Protein AF-A0A8W8JRE9-F1 (afdb_monomer_lite)

Structure (mmCIF, N/CA/C/O backbone):
data_AF-A0A8W8JRE9-F1
#
_entry.id   AF-A0A8W8JRE9-F1
#
loop_
_atom_site.group_PDB
_atom_site.id
_atom_site.type_symbol
_atom_site.label_atom_id
_atom_site.label_alt_id
_atom_site.label_comp_id
_atom_site.label_asym_id
_atom_site.label_entity_id
_atom_site.label_seq_id
_atom_site.pdbx_PDB_ins_code
_atom_site.Cartn_x
_atom_site.Cartn_y
_atom_site.Cartn_z
_atom_site.occupancy
_atom_site.B_iso_or_equiv
_atom_site.auth_seq_id
_atom_site.auth_comp_id
_atom_site.auth_asym_id
_atom_site.auth_atom_id
_atom_site.pdbx_PDB_model_num
ATOM 1 N N . VAL A 1 1 ? -41.722 3.909 6.994 1.00 54.59 1 VAL A N 1
ATOM 2 C CA . VAL A 1 1 ? -42.692 5.011 6.832 1.00 54.59 1 VAL A CA 1
ATOM 3 C C . VAL A 1 1 ? -43.323 4.801 5.481 1.00 54.59 1 VAL A C 1
ATOM 5 O O . VAL A 1 1 ? -42.611 4.874 4.488 1.00 54.59 1 VAL A O 1
ATOM 8 N N . ASP A 1 2 ? -44.582 4.389 5.464 1.00 51.91 2 ASP A N 1
ATOM 9 C CA . ASP A 1 2 ? -45.336 4.286 4.221 1.00 51.91 2 ASP A CA 1
ATOM 10 C C . ASP A 1 2 ? -45.913 5.670 3.931 1.00 51.91 2 ASP A C 1
ATOM 12 O O . ASP A 1 2 ? -46.709 6.194 4.707 1.00 51.91 2 ASP A O 1
ATOM 16 N N . VAL A 1 3 ? -45.444 6.291 2.852 1.00 61.69 3 VAL A N 1
ATOM 17 C CA . VAL A 1 3 ? -45.817 7.661 2.473 1.00 61.69 3 VAL A CA 1
ATOM 18 C C . VAL A 1 3 ? -47.287 7.730 2.022 1.00 61.69 3 VAL A C 1
ATOM 20 O O . VAL A 1 3 ? -47.853 8.817 1.948 1.00 61.69 3 VAL A O 1
ATOM 23 N N . ALA A 1 4 ? -47.922 6.583 1.755 1.00 66.00 4 ALA A N 1
ATOM 24 C CA . ALA A 1 4 ? -49.314 6.497 1.327 1.00 66.00 4 ALA A CA 1
ATOM 25 C C . ALA A 1 4 ? -50.324 6.320 2.478 1.00 66.00 4 ALA A C 1
ATOM 27 O O . ALA A 1 4 ? -51.527 6.398 2.225 1.00 66.00 4 ALA A O 1
ATOM 28 N N . ASP A 1 5 ? -49.881 6.096 3.723 1.00 74.25 5 ASP A N 1
ATOM 29 C CA . ASP A 1 5 ? -50.784 5.940 4.870 1.00 74.25 5 ASP A CA 1
ATOM 30 C C . ASP A 1 5 ? -51.053 7.297 5.559 1.00 74.25 5 ASP A C 1
ATOM 32 O O . ASP A 1 5 ? -50.165 7.835 6.225 1.00 74.25 5 ASP A O 1
ATOM 36 N N . PRO A 1 6 ? -52.278 7.857 5.482 1.00 64.94 6 PRO A N 1
ATOM 37 C CA . PRO A 1 6 ? -52.634 9.124 6.129 1.00 64.94 6 PRO A CA 1
ATOM 38 C C . PRO A 1 6 ? -52.639 9.069 7.669 1.00 64.94 6 PRO A C 1
ATOM 40 O O . PRO A 1 6 ? -52.851 10.099 8.308 1.00 64.94 6 PRO A O 1
ATOM 43 N N . LYS A 1 7 ? -52.417 7.897 8.284 1.00 68.00 7 LYS A N 1
ATOM 44 C CA . LYS A 1 7 ? -52.198 7.735 9.734 1.00 68.00 7 LYS A CA 1
ATOM 45 C C . LYS A 1 7 ? -50.717 7.652 10.123 1.00 68.00 7 LYS A C 1
ATOM 47 O O . LYS A 1 7 ? -50.409 7.493 11.304 1.00 68.00 7 LYS A O 1
ATOM 52 N N . SER A 1 8 ? -49.803 7.746 9.158 1.00 63.62 8 SER A N 1
ATOM 53 C CA . SER A 1 8 ? -48.364 7.770 9.405 1.00 63.62 8 SER A CA 1
ATOM 54 C C . SER A 1 8 ? -47.964 9.079 10.095 1.00 63.62 8 SER A C 1
ATOM 56 O O . SER A 1 8 ? -47.833 10.122 9.456 1.00 63.62 8 SER A O 1
ATOM 58 N N . ASP A 1 9 ? -47.713 9.014 11.400 1.00 66.25 9 ASP A N 1
ATOM 59 C CA . ASP A 1 9 ? -47.125 10.107 12.176 1.00 66.25 9 ASP A CA 1
ATOM 60 C C . ASP A 1 9 ? -45.758 10.519 11.583 1.00 66.25 9 ASP A C 1
ATOM 62 O O . ASP A 1 9 ? -44.785 9.761 11.635 1.00 66.25 9 ASP A O 1
ATOM 66 N N . MET A 1 10 ? -45.664 11.747 11.055 1.00 63.56 10 MET A N 1
ATOM 67 C CA . MET A 1 10 ? -44.409 12.386 10.630 1.00 63.56 10 MET A CA 1
ATOM 68 C C . MET A 1 10 ? -43.577 12.787 11.856 1.00 63.56 10 MET A C 1
ATOM 70 O O . MET A 1 10 ? -43.422 13.966 12.173 1.00 63.56 10 MET A O 1
ATOM 74 N N . ARG A 1 11 ? -43.055 11.806 12.592 1.00 63.69 11 ARG A N 1
ATOM 75 C CA . ARG A 1 11 ? -42.076 12.080 13.647 1.00 63.69 11 ARG A CA 1
ATOM 76 C C . ARG A 1 11 ? -40.706 12.281 12.998 1.00 63.69 11 ARG A C 1
ATOM 78 O O . ARG A 1 11 ? -40.330 11.465 12.152 1.00 63.69 11 ARG A O 1
ATOM 85 N N . PRO A 1 12 ? -39.958 13.337 13.366 1.00 68.19 12 PRO A N 1
ATOM 86 C CA . PRO A 1 12 ? -38.561 13.467 12.976 1.00 68.19 12 PRO A CA 1
ATOM 87 C C . PRO A 1 12 ? -37.821 12.169 13.295 1.00 68.19 12 PRO A C 1
ATOM 89 O O . PRO A 1 12 ? -38.069 11.562 14.339 1.00 68.19 12 PRO A O 1
ATOM 92 N N . ALA A 1 13 ? -36.945 11.723 12.395 1.00 64.75 13 ALA A N 1
ATOM 93 C CA . ALA A 1 13 ? -36.162 10.518 12.620 1.00 64.75 13 ALA A CA 1
ATOM 94 C C . ALA A 1 13 ? -35.337 10.681 13.907 1.00 64.75 13 ALA A C 1
ATOM 96 O O . ALA A 1 13 ? -34.371 11.440 13.945 1.00 64.75 13 ALA A O 1
ATOM 97 N N . GLU A 1 14 ? -35.725 9.981 14.973 1.00 59.81 14 GLU A N 1
ATOM 98 C CA . GLU A 1 14 ? -34.945 9.944 16.205 1.00 59.81 14 GLU A CA 1
ATOM 99 C C . GLU A 1 14 ? -33.689 9.106 15.958 1.00 59.81 14 GLU A C 1
ATOM 101 O O . GLU A 1 14 ? -33.726 7.873 15.940 1.00 59.81 14 GLU A O 1
ATOM 106 N N . TRP A 1 15 ? -32.558 9.777 15.749 1.00 60.25 15 TRP A N 1
ATOM 107 C CA . TRP A 1 15 ? -31.258 9.120 15.703 1.00 60.25 15 TRP A CA 1
ATOM 108 C C . TRP A 1 15 ? -30.872 8.692 17.114 1.00 60.25 15 TRP A C 1
ATOM 110 O O . TRP A 1 15 ? -30.347 9.466 17.914 1.00 60.25 15 TRP A O 1
ATOM 120 N N . LYS A 1 16 ? -31.143 7.429 17.437 1.00 56.06 16 LYS A N 1
ATOM 121 C CA . LYS A 1 16 ? -30.602 6.802 18.641 1.00 56.06 16 LYS A CA 1
ATOM 122 C C . LYS A 1 16 ? -29.170 6.382 18.345 1.00 56.06 16 LYS A C 1
ATOM 124 O O . LYS A 1 16 ? -28.945 5.316 17.782 1.00 56.06 16 LYS A O 1
ATOM 129 N N . SER A 1 17 ? -28.211 7.227 18.723 1.00 52.88 17 SER A N 1
ATOM 130 C CA . SER A 1 17 ? -26.802 6.836 18.770 1.00 52.88 17 SER A CA 1
ATOM 131 C C . SER A 1 17 ? -26.663 5.673 19.753 1.00 52.88 17 SER A C 1
ATOM 133 O O . SER A 1 17 ? -26.790 5.846 20.966 1.00 52.88 17 SER A O 1
ATOM 135 N N . GLN A 1 18 ? -26.497 4.458 19.231 1.00 53.31 18 GLN A N 1
ATOM 136 C CA . GLN A 1 18 ? -26.157 3.308 20.055 1.00 53.31 18 GLN A CA 1
ATOM 137 C C . GLN A 1 18 ? -24.654 3.361 20.318 1.00 53.31 18 GLN A C 1
ATOM 139 O O . GLN A 1 18 ? -23.848 2.983 19.478 1.00 53.31 18 GLN A O 1
ATOM 144 N N . SER A 1 19 ? -24.270 3.825 21.506 1.00 51.97 19 SER A N 1
ATOM 145 C CA . SER A 1 19 ? -22.872 3.925 21.947 1.00 51.97 19 SER A CA 1
ATOM 146 C C . SER A 1 19 ? -22.224 2.573 22.294 1.00 51.97 19 SER A C 1
ATOM 148 O O . SER A 1 19 ? -21.125 2.535 22.845 1.00 51.97 19 SER A O 1
ATOM 150 N N . SER A 1 20 ? -22.872 1.441 21.999 1.00 52.78 20 SER A N 1
ATOM 151 C CA . SER A 1 20 ? -22.422 0.126 22.458 1.00 52.78 20 SER A CA 1
ATOM 152 C C . SER A 1 20 ? -21.798 -0.727 21.345 1.00 52.78 20 SER A C 1
ATOM 154 O O . SER A 1 20 ? -22.487 -1.482 20.660 1.00 52.78 20 SER A O 1
ATOM 156 N N . GLY A 1 21 ? -20.464 -0.698 21.261 1.00 55.09 21 GLY A N 1
ATOM 157 C CA . GLY A 1 21 ? -19.662 -1.884 20.918 1.00 55.09 21 GLY A CA 1
ATOM 158 C C . GLY A 1 21 ? -19.077 -1.989 19.508 1.00 55.09 21 GLY A C 1
ATOM 159 O O . GLY A 1 21 ? -18.360 -2.956 19.242 1.00 55.09 21 GLY A O 1
ATOM 160 N N . GLU A 1 22 ? -19.332 -1.034 18.618 1.00 63.03 22 GLU A N 1
ATOM 161 C CA . GLU A 1 22 ? -18.679 -1.001 17.307 1.00 63.03 22 GLU A CA 1
ATOM 162 C C . GLU A 1 22 ? -17.338 -0.285 17.426 1.00 63.03 22 GLU A C 1
ATOM 164 O O . GLU A 1 22 ? -17.251 0.937 17.497 1.00 63.03 22 GLU A O 1
ATOM 169 N N . THR A 1 23 ? -16.277 -1.079 17.525 1.00 82.25 23 THR A N 1
ATOM 170 C CA . THR A 1 23 ? -14.903 -0.589 17.528 1.00 82.25 23 THR A CA 1
ATOM 171 C C . THR A 1 23 ? -14.228 -0.999 16.232 1.00 82.25 23 THR A C 1
ATOM 173 O O . THR A 1 23 ? -14.480 -2.083 15.701 1.00 82.25 23 THR A O 1
ATOM 176 N N . TRP A 1 24 ? -13.374 -0.125 15.712 1.00 89.62 24 TRP A N 1
ATOM 177 C CA . TRP A 1 24 ? -12.548 -0.429 14.553 1.00 89.62 24 TRP A CA 1
ATOM 178 C C . TRP A 1 24 ? -11.306 -1.194 14.993 1.00 89.62 24 TRP A C 1
ATOM 180 O O . TRP A 1 24 ? -10.688 -0.883 16.011 1.00 89.62 24 TRP A O 1
ATOM 190 N N . ILE A 1 25 ? -10.953 -2.212 14.220 1.00 92.38 25 ILE A N 1
ATOM 191 C CA . ILE A 1 25 ? -9.747 -3.007 14.406 1.00 92.38 25 ILE A CA 1
ATOM 192 C C . ILE A 1 25 ? -8.805 -2.674 13.264 1.00 92.38 25 ILE A C 1
ATOM 194 O O . ILE A 1 25 ? -9.149 -2.874 12.098 1.00 92.38 25 ILE A O 1
ATOM 198 N N . LYS A 1 26 ? -7.614 -2.194 13.620 1.00 95.50 26 LYS A N 1
ATOM 199 C CA . LYS A 1 26 ? -6.515 -1.986 12.683 1.00 95.50 26 LYS A CA 1
ATOM 200 C C . LYS A 1 26 ? -5.819 -3.317 12.411 1.00 95.50 26 LYS A C 1
ATOM 202 O O . LYS A 1 26 ? -5.353 -3.981 13.334 1.00 95.50 26 LYS A O 1
ATOM 207 N N . LEU A 1 27 ? -5.734 -3.678 11.142 1.00 97.19 27 LEU A N 1
ATOM 208 C CA . LEU A 1 27 ? -4.892 -4.736 10.598 1.00 97.19 27 LEU A CA 1
ATOM 209 C C . LEU A 1 27 ? -3.687 -4.070 9.948 1.00 97.19 27 LEU A C 1
ATOM 211 O O . LEU A 1 27 ? -3.853 -3.093 9.216 1.00 97.19 27 LEU A O 1
ATOM 215 N N . GLN A 1 28 ? -2.492 -4.600 10.182 1.00 96.94 28 GLN A N 1
ATOM 216 C CA . GLN A 1 28 ? -1.277 -4.056 9.584 1.00 96.94 28 GLN A CA 1
ATOM 217 C C . GLN A 1 28 ? -0.355 -5.143 9.046 1.00 96.94 28 GLN A C 1
ATOM 219 O O . GLN A 1 28 ? -0.252 -6.231 9.613 1.00 96.94 28 GLN A O 1
ATOM 224 N N . SER A 1 29 ? 0.340 -4.836 7.955 1.00 97.00 29 SER A N 1
ATOM 225 C CA . SER A 1 29 ? 1.363 -5.706 7.376 1.00 97.00 29 SER A CA 1
ATOM 226 C C . SER A 1 29 ? 2.435 -4.893 6.664 1.00 97.00 29 SER A C 1
ATOM 228 O O . SER A 1 29 ? 2.202 -3.752 6.275 1.00 97.00 29 SER A O 1
ATOM 230 N N . ARG A 1 30 ? 3.601 -5.502 6.453 1.00 95.62 30 ARG A N 1
ATOM 231 C CA . ARG A 1 30 ? 4.632 -4.998 5.544 1.00 95.62 30 ARG A CA 1
ATOM 232 C C . ARG A 1 30 ? 4.946 -6.101 4.553 1.00 95.62 30 ARG A C 1
ATOM 234 O O . ARG A 1 30 ? 5.351 -7.192 4.955 1.00 95.62 30 ARG A O 1
ATOM 241 N N . VAL A 1 31 ? 4.714 -5.827 3.278 1.00 94.62 31 VAL A N 1
ATOM 242 C CA . VAL A 1 31 ? 4.843 -6.814 2.208 1.00 94.62 31 VAL A CA 1
ATOM 243 C C . VAL A 1 31 ? 5.982 -6.391 1.300 1.00 94.62 31 VAL A C 1
ATOM 245 O O . VAL A 1 31 ? 5.897 -5.370 0.619 1.00 94.62 31 VAL A O 1
ATOM 248 N N . SER A 1 32 ? 7.056 -7.176 1.291 1.00 92.19 32 SER A N 1
ATOM 249 C CA . SER A 1 32 ? 8.157 -6.981 0.351 1.00 92.19 32 SER A CA 1
ATOM 250 C C . SER A 1 32 ? 7.670 -7.199 -1.075 1.00 92.19 32 SER A C 1
ATOM 252 O O . SER A 1 32 ? 6.900 -8.118 -1.332 1.00 92.19 32 SER A O 1
ATOM 254 N N . VAL A 1 33 ? 8.139 -6.371 -1.996 1.00 91.75 33 VAL A N 1
ATOM 255 C CA . VAL A 1 33 ? 7.895 -6.481 -3.431 1.00 91.75 33 VAL A CA 1
ATOM 256 C C . VAL A 1 33 ? 9.242 -6.707 -4.095 1.00 91.75 33 VAL A C 1
ATOM 258 O O . VAL A 1 33 ? 10.200 -5.985 -3.827 1.00 91.75 33 VAL A O 1
ATOM 261 N N . ASN A 1 34 ? 9.320 -7.740 -4.925 1.00 90.00 34 ASN A N 1
ATOM 262 C CA . ASN A 1 34 ? 10.470 -8.010 -5.774 1.00 90.00 34 ASN A CA 1
ATOM 263 C C . ASN A 1 34 ? 9.968 -8.712 -7.039 1.00 90.00 34 ASN A C 1
ATOM 265 O O . ASN A 1 34 ? 9.705 -9.915 -7.028 1.00 90.00 34 ASN A O 1
ATOM 269 N N . ILE A 1 35 ? 9.734 -7.933 -8.089 1.00 89.44 35 ILE A N 1
ATOM 270 C CA . ILE A 1 35 ? 9.127 -8.384 -9.339 1.00 89.44 35 ILE A CA 1
ATOM 271 C C . ILE A 1 35 ? 10.158 -8.193 -10.441 1.00 89.44 35 ILE A C 1
ATOM 273 O O . ILE A 1 35 ? 10.642 -7.085 -10.655 1.00 89.44 35 ILE A O 1
ATOM 277 N N . HIS A 1 36 ? 10.473 -9.278 -11.142 1.00 86.62 36 HIS A N 1
ATOM 278 C CA . HIS A 1 36 ? 11.341 -9.264 -12.310 1.00 86.62 36 HIS A CA 1
ATOM 279 C C . HIS A 1 36 ? 10.485 -9.445 -13.555 1.00 86.62 36 HIS A C 1
ATOM 281 O O . HIS A 1 36 ? 9.692 -10.381 -13.644 1.00 86.62 36 HIS A O 1
ATOM 287 N N . ILE A 1 37 ? 10.650 -8.539 -14.508 1.00 83.19 37 ILE A N 1
ATOM 288 C CA . ILE A 1 37 ? 9.783 -8.425 -15.670 1.00 83.19 37 ILE A CA 1
ATOM 289 C C . ILE A 1 37 ? 10.677 -8.439 -16.897 1.00 83.19 37 ILE A C 1
ATOM 291 O O . ILE A 1 37 ? 11.479 -7.529 -17.095 1.00 83.19 37 ILE A O 1
ATOM 295 N N . ASN A 1 38 ? 10.535 -9.459 -17.733 1.00 85.88 38 ASN A N 1
ATOM 296 C CA . ASN A 1 38 ? 11.112 -9.428 -19.069 1.00 85.88 38 ASN A CA 1
ATOM 297 C C . ASN A 1 38 ? 10.072 -8.816 -20.007 1.00 85.88 38 ASN A C 1
ATOM 299 O O . ASN A 1 38 ? 8.901 -9.188 -19.954 1.00 85.88 38 ASN A O 1
ATOM 303 N N . ILE A 1 39 ? 10.484 -7.849 -20.820 1.00 82.75 39 ILE A N 1
ATOM 304 C CA . ILE A 1 39 ? 9.597 -7.121 -21.724 1.00 82.75 39 ILE A CA 1
ATOM 305 C C . ILE A 1 39 ? 9.811 -7.700 -23.120 1.00 82.75 39 ILE A C 1
ATOM 307 O O . ILE A 1 39 ? 10.869 -7.462 -23.709 1.00 82.75 39 ILE A O 1
ATOM 311 N N . PRO A 1 40 ? 8.842 -8.465 -23.653 1.00 85.81 40 PRO A N 1
ATOM 312 C CA . PRO A 1 40 ? 8.975 -9.075 -24.967 1.00 85.81 40 PRO A CA 1
ATOM 313 C C . PRO A 1 40 ? 9.104 -8.007 -26.049 1.00 85.81 40 PRO A C 1
ATOM 315 O O . PRO A 1 40 ? 8.425 -6.982 -25.977 1.00 85.81 40 PRO A O 1
ATOM 318 N N . GLN A 1 41 ? 9.884 -8.269 -27.097 1.00 85.88 41 GLN A N 1
ATOM 319 C CA . GLN A 1 41 ? 10.096 -7.308 -28.188 1.00 85.88 41 GLN A CA 1
ATOM 320 C C . GLN A 1 41 ? 8.777 -6.883 -28.867 1.00 85.88 41 GLN A C 1
ATOM 322 O O . GLN A 1 41 ? 8.591 -5.720 -29.207 1.00 85.88 41 GLN A O 1
ATOM 327 N N . LYS A 1 42 ? 7.798 -7.794 -28.957 1.00 84.69 42 LYS A N 1
ATOM 328 C CA . LYS A 1 42 ? 6.424 -7.517 -29.436 1.00 84.69 42 LYS A CA 1
ATOM 329 C C . LYS A 1 42 ? 5.652 -6.469 -28.613 1.00 84.69 42 LYS A C 1
ATOM 331 O O . LYS A 1 42 ? 4.657 -5.939 -29.094 1.00 84.69 42 LYS A O 1
ATOM 336 N N . ASN A 1 43 ? 6.068 -6.207 -27.373 1.00 81.25 43 ASN A N 1
ATOM 337 C CA . ASN A 1 43 ? 5.425 -5.263 -26.456 1.00 81.25 43 ASN A CA 1
ATOM 338 C C . ASN A 1 43 ? 6.227 -3.961 -26.296 1.00 81.25 43 ASN A C 1
ATOM 340 O O . ASN A 1 43 ? 5.879 -3.151 -25.437 1.00 81.25 43 ASN A O 1
ATOM 344 N N . GLN A 1 44 ? 7.288 -3.757 -27.084 1.00 77.25 44 GLN A N 1
ATOM 345 C CA . GLN A 1 44 ? 8.169 -2.595 -26.960 1.00 77.25 44 GLN A CA 1
ATOM 346 C C . GLN A 1 44 ? 7.423 -1.265 -27.147 1.00 77.25 44 GLN A C 1
ATOM 348 O O 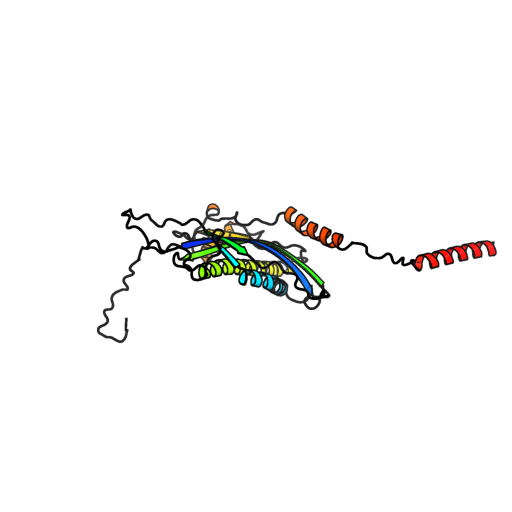. GLN A 1 44 ? 7.686 -0.324 -26.404 1.00 77.25 44 GLN A O 1
ATOM 353 N N . ASP A 1 45 ? 6.449 -1.224 -28.059 1.00 79.25 45 ASP A N 1
ATOM 354 C CA . ASP A 1 45 ? 5.693 -0.009 -28.399 1.00 79.25 45 ASP A CA 1
ATOM 355 C C . ASP A 1 45 ? 4.468 0.230 -27.493 1.00 79.25 45 ASP A C 1
ATOM 357 O O . ASP A 1 45 ? 3.673 1.140 -27.727 1.00 79.25 45 ASP A O 1
ATOM 361 N N . GLN A 1 46 ? 4.248 -0.607 -26.472 1.00 81.44 46 GLN A N 1
ATOM 362 C CA . GLN A 1 46 ? 3.164 -0.375 -25.517 1.00 81.44 46 GLN A CA 1
ATOM 363 C C . GLN A 1 46 ? 3.510 0.777 -24.571 1.00 81.44 46 GLN A C 1
ATOM 365 O O . GLN A 1 46 ? 4.645 0.877 -24.102 1.00 81.44 46 GLN A O 1
ATOM 370 N N . MET A 1 47 ? 2.492 1.570 -24.211 1.00 81.06 47 MET A N 1
ATOM 371 C CA . MET A 1 47 ? 2.603 2.586 -23.159 1.00 81.06 47 MET A CA 1
ATOM 372 C C . MET A 1 47 ? 3.202 1.987 -21.884 1.00 81.06 47 MET A C 1
ATOM 374 O O . MET A 1 47 ? 2.883 0.849 -21.509 1.00 81.06 47 MET A O 1
ATOM 378 N N . PHE A 1 48 ? 4.048 2.767 -21.217 1.00 81.31 48 PHE A N 1
ATOM 379 C CA . PHE A 1 48 ? 4.790 2.345 -20.035 1.00 81.31 48 PHE A CA 1
ATOM 380 C C . PHE A 1 48 ? 3.872 1.772 -18.949 1.00 81.31 48 PHE A C 1
ATOM 382 O O . PHE A 1 48 ? 4.088 0.644 -18.492 1.00 81.31 48 PHE A O 1
ATOM 389 N N . PHE A 1 49 ? 2.767 2.464 -18.650 1.00 82.75 49 PHE A N 1
ATOM 390 C CA . PHE A 1 49 ? 1.780 1.999 -17.677 1.00 82.75 49 PHE A CA 1
ATOM 391 C C . PHE A 1 49 ? 1.240 0.602 -17.998 1.00 82.75 49 PHE A C 1
ATOM 393 O O . PHE A 1 49 ? 1.205 -0.275 -17.137 1.00 82.75 49 PHE A O 1
ATOM 400 N N . LYS A 1 50 ? 0.875 0.342 -19.260 1.00 84.12 50 LYS A N 1
ATOM 401 C CA . LYS A 1 50 ? 0.321 -0.955 -19.679 1.00 84.12 50 LYS A CA 1
ATOM 402 C C . LYS A 1 50 ? 1.332 -2.089 -19.492 1.00 84.12 50 LYS A C 1
ATOM 404 O O . LYS A 1 50 ? 0.945 -3.203 -19.128 1.00 84.12 50 LYS A O 1
ATOM 409 N N . ARG A 1 51 ? 2.622 -1.801 -19.704 1.00 83.75 51 ARG A N 1
ATOM 410 C CA . ARG A 1 51 ? 3.724 -2.746 -19.473 1.00 83.75 51 ARG A CA 1
ATOM 411 C C . ARG A 1 51 ? 3.869 -3.051 -17.983 1.00 83.75 51 ARG A C 1
ATOM 413 O O . ARG A 1 51 ? 3.893 -4.226 -17.624 1.00 83.75 51 ARG A O 1
ATOM 420 N N . ILE A 1 52 ? 3.892 -2.030 -17.123 1.00 86.25 52 ILE A N 1
ATOM 421 C CA . ILE A 1 52 ? 3.962 -2.215 -15.665 1.00 86.25 52 ILE A CA 1
ATOM 422 C C . ILE A 1 52 ? 2.734 -2.954 -15.139 1.00 86.25 52 ILE A C 1
ATOM 424 O O . ILE A 1 52 ? 2.872 -3.933 -14.408 1.00 86.25 52 ILE A O 1
ATOM 428 N N . GLN A 1 53 ? 1.535 -2.528 -15.529 1.00 85.69 53 GLN A N 1
ATOM 429 C CA . GLN A 1 53 ? 0.281 -3.099 -15.052 1.00 85.69 53 GLN A CA 1
ATOM 430 C C . GLN A 1 53 ? 0.187 -4.593 -15.378 1.00 85.69 53 GLN A C 1
ATOM 432 O O . GLN A 1 53 ? -0.115 -5.406 -14.501 1.00 85.69 53 GLN A O 1
ATOM 437 N N . GLY A 1 54 ? 0.494 -4.975 -16.624 1.00 83.69 54 GLY A N 1
ATOM 438 C CA . GLY A 1 54 ? 0.526 -6.382 -17.027 1.00 83.69 54 GLY A CA 1
ATOM 439 C C . GLY A 1 54 ? 1.550 -7.197 -16.236 1.00 83.69 54 GLY A C 1
ATOM 440 O O . GLY A 1 54 ? 1.335 -8.378 -15.970 1.00 83.69 54 GLY A O 1
ATOM 441 N N . ALA A 1 55 ? 2.636 -6.560 -15.812 1.00 82.38 55 ALA A N 1
ATOM 442 C CA . ALA A 1 55 ? 3.732 -7.216 -15.132 1.00 82.38 55 ALA A CA 1
ATOM 443 C C . ALA A 1 55 ? 3.546 -7.373 -13.615 1.00 82.38 55 ALA A C 1
ATOM 445 O O . ALA A 1 55 ? 3.998 -8.365 -13.042 1.00 82.38 55 ALA A O 1
ATOM 446 N N . ILE A 1 56 ? 2.852 -6.442 -12.954 1.00 90.94 56 ILE A N 1
ATOM 447 C CA . ILE A 1 56 ? 2.508 -6.577 -11.530 1.00 90.94 56 ILE A CA 1
ATOM 448 C C . ILE A 1 56 ? 1.305 -7.498 -11.308 1.00 90.94 56 ILE A C 1
ATOM 450 O O . ILE A 1 56 ? 1.141 -8.037 -10.214 1.00 90.94 56 ILE A O 1
ATOM 454 N N . LEU A 1 57 ? 0.471 -7.720 -12.331 1.00 91.00 57 LEU A N 1
ATOM 455 C CA . LEU A 1 57 ? -0.767 -8.489 -12.207 1.00 91.00 57 LEU A CA 1
ATOM 456 C C . LEU A 1 57 ? -0.558 -9.918 -11.660 1.00 91.00 57 LEU A C 1
ATOM 458 O O . LEU A 1 57 ? -1.274 -10.282 -10.725 1.00 91.00 57 LEU A O 1
ATOM 462 N N . PRO A 1 58 ? 0.428 -10.717 -12.123 1.00 90.25 58 PRO A N 1
ATOM 463 C CA . PRO A 1 58 ? 0.709 -12.024 -11.526 1.00 90.25 58 PRO A CA 1
ATOM 464 C C . PRO A 1 58 ? 1.097 -11.933 -10.046 1.00 90.25 58 PRO A C 1
ATOM 466 O O . PRO A 1 58 ? 0.712 -12.786 -9.248 1.00 90.25 58 PRO A O 1
ATOM 469 N N . TYR A 1 59 ? 1.824 -10.882 -9.654 1.00 91.75 59 TYR A N 1
ATOM 470 C CA . TYR A 1 59 ? 2.178 -10.647 -8.255 1.00 91.75 59 TYR A CA 1
ATOM 471 C C . TYR A 1 59 ? 0.933 -10.345 -7.409 1.00 91.75 59 TYR A C 1
ATOM 473 O O . TYR A 1 59 ? 0.740 -10.949 -6.352 1.00 91.75 59 TYR A O 1
ATOM 481 N N . CYS A 1 60 ? 0.055 -9.463 -7.897 1.00 94.38 60 CYS A N 1
ATOM 482 C CA . CYS A 1 60 ? -1.227 -9.159 -7.262 1.00 94.38 60 CYS A CA 1
ATOM 483 C C . CYS A 1 60 ? -2.099 -10.412 -7.122 1.00 94.38 60 CYS A C 1
ATOM 485 O O . CYS A 1 60 ? -2.659 -10.642 -6.052 1.00 94.38 60 CYS A O 1
ATOM 487 N N . GLN A 1 61 ? -2.156 -11.255 -8.157 1.00 93.62 61 GLN A N 1
ATOM 488 C CA . GLN A 1 61 ? -2.898 -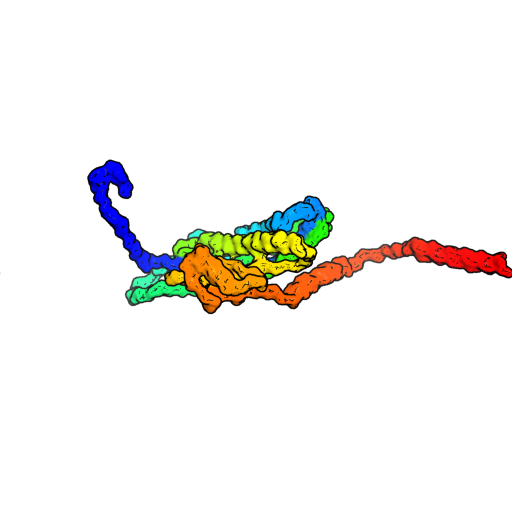12.514 -8.123 1.00 93.62 61 GLN A CA 1
ATOM 489 C C . GLN A 1 61 ? -2.341 -13.468 -7.057 1.00 93.62 61 GLN A C 1
ATOM 491 O O . GLN A 1 61 ? -3.105 -14.030 -6.280 1.00 93.62 61 GLN A O 1
ATOM 496 N N . ARG A 1 62 ? -1.013 -13.580 -6.916 1.00 92.56 62 ARG A N 1
ATOM 497 C CA . ARG A 1 62 ? -0.404 -14.383 -5.839 1.00 92.56 62 ARG A CA 1
ATOM 498 C C . ARG A 1 62 ? -0.751 -13.877 -4.444 1.00 92.56 62 ARG A C 1
ATOM 500 O O . ARG A 1 62 ? -0.956 -14.685 -3.544 1.00 92.56 62 ARG A O 1
ATOM 507 N N . ILE A 1 63 ? -0.806 -12.562 -4.242 1.00 95.25 63 ILE A N 1
ATOM 508 C CA . ILE A 1 63 ? -1.249 -11.982 -2.966 1.00 95.25 63 ILE A CA 1
ATOM 509 C C . ILE A 1 63 ? -2.735 -12.271 -2.736 1.00 95.25 63 ILE A C 1
ATOM 511 O O . ILE A 1 63 ? -3.134 -12.617 -1.622 1.00 95.25 63 ILE A O 1
ATOM 515 N N . GLN A 1 64 ? -3.543 -12.174 -3.792 1.00 95.81 64 GLN A N 1
ATOM 516 C CA . GLN A 1 64 ? -4.970 -12.458 -3.750 1.00 95.81 64 GLN A CA 1
ATOM 517 C C . GLN A 1 64 ? -5.257 -13.923 -3.394 1.00 95.81 64 GLN A C 1
ATOM 519 O O . GLN A 1 64 ? -6.103 -14.173 -2.534 1.00 95.81 64 GLN A O 1
ATOM 524 N N . ASP A 1 65 ? -4.520 -14.870 -3.970 1.00 94.38 65 ASP A N 1
ATOM 525 C CA . ASP A 1 65 ? -4.680 -16.313 -3.740 1.00 94.38 65 ASP A CA 1
ATOM 526 C C . ASP A 1 65 ? -3.932 -16.808 -2.492 1.00 94.38 65 ASP A C 1
ATOM 528 O O . ASP A 1 65 ? -4.233 -17.871 -1.950 1.00 94.38 65 ASP A O 1
ATOM 532 N N . GLY A 1 66 ? -2.970 -16.022 -2.003 1.00 93.00 66 GLY A N 1
ATOM 533 C CA . GLY A 1 66 ? -2.146 -16.352 -0.846 1.00 93.00 66 GLY A CA 1
ATOM 534 C C . GLY A 1 66 ? -2.945 -16.525 0.445 1.00 93.00 66 GLY A C 1
ATOM 535 O O . GLY A 1 66 ? -4.014 -15.945 0.648 1.00 93.00 66 GLY A O 1
ATOM 536 N N . ILE A 1 67 ? -2.396 -17.304 1.369 1.00 94.06 67 ILE A N 1
ATOM 537 C CA . ILE A 1 67 ? -2.973 -17.516 2.696 1.00 94.06 67 ILE A CA 1
ATOM 538 C C . ILE A 1 67 ? -2.547 -16.365 3.611 1.00 94.06 67 ILE A C 1
ATOM 540 O O . ILE A 1 67 ? -1.462 -15.807 3.467 1.00 94.06 67 ILE A O 1
ATOM 544 N N . VAL A 1 68 ? -3.395 -16.001 4.570 1.00 95.44 68 VAL A N 1
ATOM 545 C CA . VAL A 1 68 ? -3.095 -14.948 5.541 1.00 95.44 68 VAL A CA 1
ATOM 546 C C . VAL A 1 68 ? -3.091 -15.513 6.957 1.00 95.44 68 VAL A C 1
ATOM 548 O O . VAL A 1 68 ? -3.996 -16.243 7.355 1.00 95.44 68 VAL A O 1
ATOM 551 N N . MET A 1 69 ? -2.063 -15.158 7.728 1.00 97.06 69 MET A N 1
ATOM 552 C CA . MET A 1 69 ? -2.007 -15.388 9.170 1.00 97.06 69 MET A CA 1
ATOM 553 C C . MET A 1 69 ? -2.275 -14.077 9.901 1.00 97.06 69 MET A C 1
ATOM 555 O O . MET A 1 69 ? -1.666 -13.057 9.579 1.00 97.06 69 MET A O 1
ATOM 559 N N . ILE A 1 70 ? -3.129 -14.123 10.920 1.00 95.81 70 ILE A N 1
ATOM 560 C CA . ILE A 1 70 ? -3.424 -12.987 11.800 1.00 95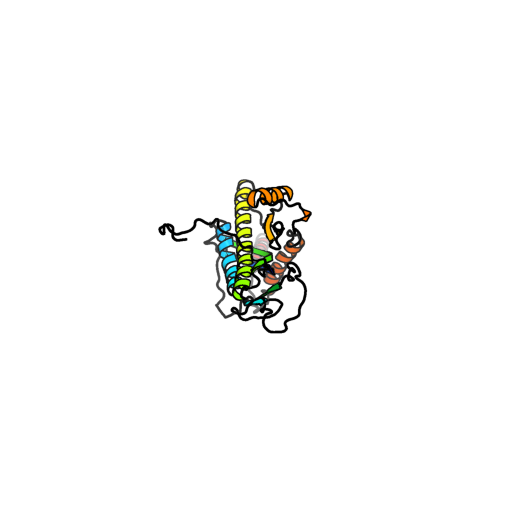.81 70 ILE A CA 1
ATOM 561 C C . ILE A 1 70 ? -2.851 -13.315 13.178 1.00 95.81 70 ILE A C 1
ATOM 563 O O . ILE A 1 70 ? -3.123 -14.385 13.722 1.00 95.81 70 ILE A O 1
ATOM 567 N N . ASP A 1 71 ? -1.994 -12.440 13.702 1.00 94.94 71 ASP A N 1
ATOM 568 C CA . ASP A 1 71 ? -1.232 -12.626 14.944 1.00 94.94 71 ASP A CA 1
ATOM 569 C C . ASP A 1 71 ? -0.524 -13.989 15.014 1.00 94.94 71 ASP A C 1
ATOM 571 O O . ASP A 1 71 ? -0.547 -14.703 16.018 1.00 94.94 71 ASP A O 1
ATOM 575 N N . ASN A 1 72 ? 0.118 -14.356 13.900 1.00 94.56 72 ASN A N 1
ATOM 576 C CA . ASN A 1 72 ? 0.817 -15.628 13.699 1.00 94.56 72 ASN A CA 1
ATOM 577 C C . ASN A 1 72 ? -0.073 -16.881 13.794 1.00 94.56 72 ASN A C 1
ATOM 579 O O . ASN A 1 72 ? 0.438 -17.976 14.034 1.00 94.56 72 ASN A O 1
ATOM 583 N N . LYS A 1 73 ? -1.385 -16.757 13.578 1.00 95.19 73 LYS A N 1
ATOM 584 C CA . LYS A 1 73 ? -2.311 -17.894 13.563 1.00 95.19 73 LYS A CA 1
ATOM 585 C C . LYS A 1 73 ? -3.064 -17.966 12.245 1.00 95.19 73 LYS A C 1
ATOM 587 O O . LYS A 1 73 ? -3.554 -16.957 11.741 1.00 95.19 73 LYS A O 1
ATOM 592 N N . LEU A 1 74 ? -3.177 -19.181 11.716 1.00 95.25 74 LEU A N 1
ATOM 593 C CA . LEU A 1 74 ? -4.137 -19.489 10.666 1.00 95.25 74 LEU A CA 1
ATOM 594 C C . LEU A 1 74 ? -5.506 -19.680 11.322 1.00 95.25 74 LEU A C 1
ATOM 596 O O . LEU A 1 74 ? -5.630 -20.444 12.280 1.00 95.25 74 LEU A O 1
ATOM 600 N N . ARG A 1 75 ? -6.509 -18.957 10.835 1.00 94.56 75 ARG A N 1
ATOM 601 C CA . ARG A 1 75 ? -7.866 -18.959 11.389 1.00 94.56 75 ARG A CA 1
ATOM 602 C C . ARG A 1 75 ? -8.878 -19.288 10.303 1.00 94.56 75 ARG A C 1
ATOM 604 O O . ARG A 1 75 ? -8.604 -19.083 9.122 1.00 94.56 75 ARG A O 1
ATOM 611 N N . GLY A 1 76 ? -10.028 -19.823 10.704 1.00 94.81 76 GLY A N 1
ATOM 612 C CA . GLY A 1 76 ? -11.099 -20.148 9.766 1.00 94.81 76 GLY A CA 1
ATOM 613 C C . GLY A 1 76 ? -11.733 -18.874 9.216 1.00 94.81 76 GLY A C 1
ATOM 614 O O . GLY A 1 76 ? -11.997 -17.951 9.978 1.00 94.81 76 GLY A O 1
ATOM 615 N N . GLY A 1 77 ? -12.013 -18.827 7.914 1.00 95.00 77 GLY A N 1
ATOM 616 C CA . GLY A 1 77 ? -12.518 -17.620 7.252 1.00 95.00 77 GLY A CA 1
ATOM 617 C C . GLY A 1 77 ? -13.806 -17.048 7.856 1.00 95.00 77 GLY A C 1
ATOM 618 O O . GLY A 1 77 ? -13.925 -15.843 8.055 1.00 95.00 77 GLY A O 1
ATOM 619 N N . GLN A 1 78 ? -14.730 -17.929 8.246 1.00 96.00 78 GLN A N 1
ATOM 620 C CA . GLN A 1 78 ? -16.018 -17.576 8.858 1.00 96.00 78 GLN A CA 1
ATOM 621 C C . GLN A 1 78 ? -15.931 -17.311 10.372 1.00 96.00 78 GLN A C 1
ATOM 623 O O . GLN A 1 78 ? -16.927 -16.965 11.004 1.00 96.00 78 GLN A O 1
ATOM 628 N N . GLU A 1 79 ? -14.756 -17.494 10.979 1.00 94.69 79 GLU A N 1
ATOM 629 C CA . GLU A 1 79 ? -14.542 -17.179 12.388 1.00 94.69 79 GLU A CA 1
ATOM 630 C C . GLU A 1 79 ? -14.613 -15.661 12.593 1.00 94.69 79 GLU A C 1
ATOM 632 O O . GLU A 1 79 ? -14.088 -14.889 11.789 1.00 94.69 79 GLU A O 1
ATOM 637 N N . LEU A 1 80 ? -15.229 -15.214 13.690 1.00 93.31 80 LEU A N 1
ATOM 638 C CA . LEU A 1 80 ? -15.193 -13.802 14.067 1.00 93.31 80 LEU A CA 1
ATOM 639 C C . LEU A 1 80 ? -13.756 -13.378 14.372 1.00 93.31 80 LEU A C 1
ATOM 641 O O . LEU A 1 80 ? -13.060 -14.028 15.156 1.00 93.31 80 LEU A O 1
ATOM 645 N N . LEU A 1 81 ? -13.323 -12.245 13.820 1.00 91.19 81 LEU A N 1
ATOM 646 C CA . LEU A 1 81 ? -11.989 -11.695 14.049 1.00 91.19 81 LEU A CA 1
ATOM 647 C C . LEU A 1 81 ? -11.737 -11.475 15.545 1.00 91.19 81 LEU A C 1
ATOM 649 O O . LEU A 1 81 ? -10.658 -11.786 16.052 1.00 91.19 81 LEU A O 1
ATOM 653 N N . VAL A 1 82 ? -12.762 -11.029 16.270 1.00 87.81 82 VAL A N 1
ATOM 654 C CA . VAL A 1 82 ? -12.780 -10.973 17.729 1.00 87.81 82 VAL A CA 1
ATOM 655 C C . VAL A 1 82 ? -13.892 -11.874 18.259 1.00 87.81 82 VAL A C 1
ATOM 657 O O . VAL A 1 82 ? -15.061 -11.610 17.979 1.00 87.81 82 VAL A O 1
ATOM 660 N N . PRO A 1 83 ? -13.569 -12.892 19.076 1.00 77.81 83 PRO A N 1
ATOM 661 C CA . PRO A 1 83 ? -14.585 -13.683 19.757 1.00 77.81 83 PRO A CA 1
ATOM 662 C C . PRO A 1 83 ? -15.481 -12.789 20.624 1.00 77.81 83 PRO A C 1
ATOM 664 O O . PRO A 1 83 ? -14.988 -11.936 21.370 1.00 77.81 83 PRO A O 1
ATOM 667 N N . SER A 1 84 ? -16.799 -12.976 20.541 1.00 65.75 84 SER A N 1
ATOM 668 C CA . SER A 1 84 ? -17.754 -12.245 21.375 1.00 65.75 84 SER A CA 1
ATOM 669 C C . SER A 1 84 ? -17.522 -12.567 22.854 1.00 65.75 84 SER A C 1
ATOM 671 O O . SER A 1 84 ? -17.541 -13.733 23.237 1.00 65.75 84 SER A O 1
ATOM 673 N N . GLN A 1 85 ? -17.383 -11.549 23.709 1.00 53.88 85 GLN A N 1
ATOM 674 C CA . GLN A 1 85 ? -17.212 -11.701 25.168 1.00 53.88 85 GLN A CA 1
ATOM 675 C C . GLN A 1 85 ? -18.456 -12.258 25.904 1.00 53.88 85 GLN A C 1
ATOM 677 O O . GLN A 1 85 ? -18.541 -12.163 27.126 1.00 53.88 85 GLN A O 1
ATOM 682 N N . TYR A 1 86 ? -19.442 -12.811 25.193 1.00 45.31 86 TYR A N 1
ATOM 683 C CA . TYR A 1 86 ? -20.721 -13.222 25.779 1.00 45.31 86 TYR A CA 1
ATOM 684 C C . TYR A 1 86 ? -20.726 -14.620 26.412 1.00 45.31 86 TYR A C 1
ATOM 686 O O . TYR A 1 86 ? -21.614 -14.889 27.217 1.00 45.31 86 TYR A O 1
ATOM 694 N N . ASP A 1 87 ? -19.707 -15.450 26.179 1.00 37.81 87 ASP A N 1
ATOM 695 C CA . ASP A 1 87 ? -19.554 -16.733 26.875 1.00 37.81 87 ASP A CA 1
ATOM 696 C C . ASP A 1 87 ? -18.509 -16.642 27.994 1.00 37.81 87 ASP A C 1
ATOM 698 O O . ASP A 1 87 ? -17.351 -17.026 27.851 1.00 37.81 87 ASP A O 1
ATOM 702 N N . GLY A 1 88 ? -18.939 -16.129 29.151 1.00 41.38 88 GLY A N 1
ATOM 703 C CA . GLY A 1 88 ? -18.233 -16.350 30.415 1.00 41.38 88 GLY A CA 1
ATOM 704 C C . GLY A 1 88 ? -18.060 -15.117 31.301 1.00 41.38 88 GLY A C 1
ATOM 705 O O . GLY A 1 88 ? -17.166 -14.308 31.100 1.00 41.38 88 GLY A O 1
ATOM 706 N N . LYS A 1 89 ? -18.838 -15.100 32.392 1.00 38.03 89 LYS A N 1
ATOM 707 C CA . LYS A 1 89 ? -18.749 -14.238 33.591 1.00 38.03 89 LYS A CA 1
ATOM 708 C C . LYS A 1 89 ? -19.276 -12.802 33.451 1.00 38.03 89 LYS A C 1
ATOM 710 O O . LYS A 1 89 ? -18.570 -11.867 33.092 1.00 38.03 89 LYS A O 1
ATOM 715 N N . LYS A 1 90 ? -20.505 -12.620 33.958 1.00 39.72 90 LYS A N 1
ATOM 716 C CA . LYS A 1 90 ? -21.033 -11.352 34.491 1.00 39.72 90 LYS A CA 1
ATOM 717 C C . LYS A 1 90 ? -20.112 -10.819 35.603 1.00 39.72 90 LYS A C 1
ATOM 719 O O . LYS A 1 90 ? -20.340 -11.078 36.782 1.00 39.72 90 LYS A O 1
ATOM 724 N N . GLY A 1 91 ? -19.075 -10.077 35.236 1.00 38.78 91 GLY A N 1
ATOM 725 C CA . GLY A 1 91 ? -18.342 -9.199 36.142 1.00 38.78 91 GLY A CA 1
ATOM 726 C C . GLY A 1 91 ? -18.924 -7.792 36.057 1.00 38.78 91 GLY A C 1
ATOM 727 O O . GLY A 1 91 ? -18.848 -7.161 35.009 1.00 38.78 91 GLY A O 1
ATOM 728 N N . LYS A 1 92 ? -19.519 -7.291 37.146 1.00 43.00 92 LYS A N 1
ATOM 729 C CA . LYS A 1 92 ? -19.866 -5.867 37.280 1.00 43.00 92 LYS A CA 1
ATOM 730 C C . LYS A 1 92 ? -18.574 -5.046 37.200 1.00 43.00 92 LYS A C 1
ATOM 732 O O . LYS A 1 92 ? -17.759 -5.116 38.115 1.00 43.00 92 LYS A O 1
ATOM 737 N N . GLY A 1 93 ? -18.396 -4.260 36.142 1.00 38.81 93 GLY A N 1
ATOM 738 C CA . GLY A 1 93 ? -17.248 -3.369 35.992 1.00 38.81 93 GLY A CA 1
ATOM 739 C C . GLY A 1 93 ? -17.541 -2.244 35.006 1.00 38.81 93 GLY A C 1
ATOM 740 O O . GLY A 1 93 ? -17.903 -2.514 33.871 1.00 38.81 93 GLY A O 1
ATOM 741 N N . LYS A 1 94 ? -17.413 -1.008 35.506 1.00 38.50 94 LYS A N 1
ATOM 742 C CA . LYS A 1 94 ? -17.512 0.311 34.851 1.00 38.50 94 LYS A CA 1
ATOM 743 C C . LYS A 1 94 ? -17.312 0.330 33.329 1.00 38.50 94 LYS A C 1
ATOM 745 O O . LYS A 1 94 ? -16.317 -0.204 32.840 1.00 38.50 94 LYS A O 1
ATOM 750 N N . GLU A 1 95 ? -18.185 1.080 32.646 1.00 42.09 95 GLU A N 1
ATOM 751 C CA . GLU A 1 95 ? -17.949 1.649 31.312 1.00 42.09 95 GLU A CA 1
ATOM 752 C C . GLU A 1 95 ? -16.506 2.155 31.213 1.00 42.09 95 GLU A C 1
ATOM 754 O O . GLU A 1 95 ? -16.112 3.120 31.871 1.00 42.09 95 GLU A O 1
ATOM 759 N N . LYS A 1 96 ? -15.701 1.467 30.408 1.00 38.66 96 LYS A N 1
ATOM 760 C CA . LYS A 1 96 ? -14.458 2.012 29.880 1.00 38.66 96 LYS A CA 1
ATOM 761 C C . LYS A 1 96 ? -14.782 2.469 28.466 1.00 38.66 96 LYS A C 1
ATOM 763 O O . LYS A 1 96 ? -15.277 1.667 27.675 1.00 38.66 96 LYS A O 1
ATOM 768 N N . GLY A 1 97 ? -14.539 3.751 28.188 1.00 41.56 97 GLY A N 1
ATOM 769 C CA . GLY A 1 97 ? -14.606 4.315 26.840 1.00 41.56 97 GLY A CA 1
ATOM 770 C C . GLY A 1 97 ? -13.811 3.470 25.844 1.00 41.56 97 GLY A C 1
ATOM 771 O O . GLY A 1 97 ? -12.959 2.689 26.264 1.00 41.56 97 GLY A O 1
ATOM 772 N N . ALA A 1 98 ? -14.139 3.603 24.555 1.00 45.03 98 ALA A N 1
ATOM 773 C CA . ALA A 1 98 ? -13.599 2.822 23.442 1.00 45.03 98 ALA A CA 1
ATOM 774 C C . ALA A 1 98 ? -12.097 2.531 23.612 1.00 45.03 98 ALA A C 1
ATOM 776 O O . ALA A 1 98 ? -11.239 3.354 23.307 1.00 45.03 98 ALA A O 1
ATOM 777 N N . VAL A 1 99 ? -11.781 1.355 24.156 1.00 48.03 99 VAL A N 1
ATOM 778 C CA . VAL A 1 99 ? -10.401 0.910 24.315 1.00 48.03 99 VAL A CA 1
ATOM 779 C C . VAL A 1 99 ? -9.947 0.504 22.924 1.00 48.03 99 VAL A C 1
ATOM 781 O O . VAL A 1 99 ? -10.445 -0.482 22.376 1.00 48.03 99 VAL A O 1
ATOM 784 N N . MET A 1 100 ? -9.040 1.292 22.347 1.00 51.28 100 MET A N 1
ATOM 785 C CA . MET A 1 100 ? -8.341 0.937 21.119 1.00 51.28 100 MET A CA 1
ATOM 786 C C . MET A 1 100 ? -7.709 -0.441 21.326 1.00 51.28 100 MET A C 1
ATOM 788 O O . MET A 1 100 ? -6.878 -0.625 22.216 1.00 51.28 100 MET A O 1
ATOM 792 N N . LYS A 1 101 ? -8.158 -1.438 20.559 1.00 67.44 101 LYS A N 1
ATOM 793 C CA . LYS A 1 101 ? -7.466 -2.726 20.524 1.00 67.44 101 LYS A CA 1
ATOM 794 C C . LYS A 1 101 ? -6.133 -2.525 19.819 1.00 67.44 101 LYS A C 1
ATOM 796 O O . LYS A 1 101 ? -6.075 -1.802 18.827 1.00 67.44 101 LYS A O 1
ATOM 801 N N . GLU A 1 102 ? -5.088 -3.164 20.339 1.00 82.31 102 GLU A N 1
ATOM 802 C CA . GLU A 1 102 ? -3.786 -3.189 19.674 1.00 82.31 102 GLU A CA 1
ATOM 803 C C . GLU A 1 102 ? -3.944 -3.644 18.212 1.00 82.31 102 GLU A C 1
ATOM 805 O O . GLU A 1 102 ? -4.778 -4.520 17.939 1.00 82.31 102 GLU A O 1
ATOM 810 N N . PRO A 1 103 ? -3.183 -3.054 17.271 1.00 91.69 103 PRO A N 1
ATOM 811 C CA . PRO A 1 103 ? -3.219 -3.469 15.877 1.00 91.69 103 PRO A CA 1
ATOM 812 C C . PRO A 1 103 ? -2.906 -4.959 15.732 1.00 91.69 103 PRO A C 1
ATOM 814 O O . PRO A 1 103 ? -1.935 -5.460 16.300 1.00 91.69 103 PRO A O 1
ATOM 817 N N . MET A 1 104 ? -3.707 -5.657 14.933 1.00 95.19 104 MET A N 1
ATOM 818 C CA . MET A 1 104 ? -3.476 -7.059 14.602 1.00 95.19 104 MET A CA 1
ATOM 819 C C . MET A 1 104 ? -2.435 -7.160 13.492 1.00 95.19 104 MET A C 1
ATOM 821 O O . MET A 1 104 ? -2.555 -6.521 12.441 1.00 95.19 104 MET A O 1
ATOM 825 N N . ASN A 1 105 ? -1.416 -7.986 13.708 1.00 97.06 105 ASN A N 1
ATOM 826 C CA . ASN A 1 105 ? -0.330 -8.156 12.752 1.00 97.06 105 ASN A CA 1
ATOM 827 C C . ASN A 1 105 ? -0.680 -9.241 11.742 1.00 97.06 105 ASN A C 1
ATOM 829 O O . ASN A 1 105 ? -0.999 -10.375 12.098 1.00 97.06 105 ASN A O 1
ATOM 833 N N . VAL A 1 106 ? -0.571 -8.898 10.466 1.00 97.81 106 VAL A N 1
ATOM 834 C CA . VAL A 1 106 ? -0.933 -9.764 9.353 1.00 97.81 106 VAL A CA 1
ATOM 835 C C . VAL A 1 106 ? 0.323 -10.205 8.613 1.00 97.81 106 VAL A C 1
ATOM 837 O O . VAL A 1 106 ? 1.182 -9.386 8.284 1.00 97.81 106 VAL A O 1
ATOM 840 N N . LYS A 1 107 ? 0.422 -11.501 8.311 1.00 97.00 107 LYS A N 1
ATOM 841 C CA . LYS A 1 107 ? 1.472 -12.069 7.457 1.00 97.00 107 LYS A CA 1
ATOM 842 C C . LYS A 1 107 ? 0.855 -12.739 6.242 1.00 97.00 107 LYS A C 1
ATOM 844 O O . LYS A 1 107 ? -0.048 -13.563 6.381 1.00 97.00 107 LYS A O 1
ATOM 849 N N . PHE A 1 108 ? 1.380 -12.402 5.071 1.00 95.19 108 PHE A N 1
ATOM 850 C CA . PHE A 1 108 ? 1.014 -13.032 3.811 1.00 95.19 108 PHE A CA 1
ATOM 851 C C . PHE A 1 108 ? 1.899 -14.252 3.574 1.00 95.19 108 PHE A C 1
ATOM 853 O O . PHE A 1 108 ? 3.123 -14.170 3.657 1.00 95.19 108 PHE A O 1
ATOM 860 N N . LEU A 1 109 ? 1.265 -15.377 3.274 1.00 93.25 109 LEU A N 1
ATOM 861 C CA . LEU A 1 109 ? 1.898 -16.608 2.834 1.00 93.25 109 LEU A CA 1
ATOM 862 C C . LEU A 1 109 ? 1.512 -16.822 1.375 1.00 93.25 109 LEU A C 1
ATOM 864 O O . LEU A 1 109 ? 0.438 -17.341 1.065 1.00 93.25 109 LEU A O 1
ATOM 868 N N . THR A 1 110 ? 2.374 -16.381 0.471 1.00 90.00 110 THR A N 1
ATOM 869 C CA . THR A 1 110 ? 2.212 -16.638 -0.956 1.00 90.00 110 THR A CA 1
ATOM 870 C C . THR A 1 110 ? 2.930 -17.927 -1.324 1.00 90.00 110 THR A C 1
ATOM 872 O O . THR A 1 110 ? 3.931 -18.304 -0.711 1.00 90.00 110 THR A O 1
ATOM 875 N N . GLN A 1 111 ? 2.405 -18.633 -2.321 1.00 80.12 111 GLN A N 1
ATOM 876 C CA . GLN A 1 111 ? 3.115 -19.769 -2.883 1.00 80.12 111 GLN A CA 1
ATOM 877 C C . GLN A 1 111 ? 4.413 -19.250 -3.509 1.00 80.12 111 GLN A C 1
ATOM 879 O O . GLN A 1 111 ? 4.382 -18.410 -4.412 1.00 80.12 111 GLN A O 1
ATOM 884 N N . LEU A 1 112 ? 5.551 -19.733 -3.000 1.00 70.56 112 LEU A N 1
ATOM 885 C CA . LEU A 1 112 ? 6.824 -19.610 -3.701 1.00 70.56 112 LEU A CA 1
ATOM 886 C C . LEU A 1 112 ? 6.627 -20.240 -5.076 1.00 70.56 112 LEU A C 1
ATOM 888 O O . LEU A 1 112 ? 5.991 -21.290 -5.140 1.00 70.56 112 LEU A O 1
ATOM 892 N N . GLU A 1 113 ? 7.131 -19.618 -6.143 1.00 63.75 113 GLU A N 1
ATOM 893 C CA . GLU A 1 113 ? 7.071 -20.184 -7.492 1.00 63.75 113 GLU A CA 1
ATOM 894 C C . GLU A 1 113 ? 7.677 -21.594 -7.465 1.00 63.75 113 GLU A C 1
ATOM 896 O O . GLU A 1 113 ? 8.889 -21.791 -7.502 1.00 63.75 113 GLU A O 1
ATOM 901 N N . SER A 1 114 ? 6.818 -22.596 -7.278 1.00 50.56 114 SER A N 1
ATOM 902 C CA . SER A 1 114 ? 7.222 -23.982 -7.217 1.00 50.56 114 SER A CA 1
ATOM 903 C C . SER A 1 114 ? 7.482 -24.379 -8.650 1.00 50.56 114 SER A C 1
ATOM 905 O O . SER A 1 114 ? 6.551 -24.451 -9.453 1.00 50.56 114 SER A O 1
ATOM 907 N N . SER A 1 115 ? 8.754 -24.605 -8.944 1.00 53.00 115 SER A N 1
ATOM 908 C CA . SER A 1 115 ? 9.275 -25.273 -10.122 1.00 53.00 115 SER A CA 1
ATOM 909 C C . SER A 1 115 ? 8.544 -26.598 -10.373 1.00 53.00 115 SER A C 1
ATOM 911 O O . SER A 1 115 ? 9.008 -27.675 -10.011 1.00 53.00 115 SER A O 1
ATOM 913 N N . ILE A 1 116 ? 7.386 -26.539 -11.026 1.00 49.84 116 ILE A N 1
ATOM 914 C CA . ILE A 1 116 ? 6.762 -27.697 -11.658 1.00 49.84 116 ILE A CA 1
ATOM 915 C C . ILE A 1 116 ? 6.965 -27.508 -13.154 1.00 49.84 116 ILE A C 1
ATOM 917 O O . ILE A 1 116 ? 6.180 -26.862 -13.833 1.00 49.84 116 ILE A O 1
ATOM 921 N N . SER A 1 117 ? 8.120 -28.017 -13.586 1.00 60.50 117 SER A N 1
ATOM 922 C CA . SER A 1 117 ? 8.544 -28.319 -14.953 1.00 60.50 117 SER A CA 1
ATOM 923 C C . SER A 1 117 ? 7.635 -27.799 -16.075 1.00 60.50 117 SER A C 1
ATOM 925 O O . SER A 1 117 ? 6.662 -28.436 -16.473 1.00 60.50 117 SER A O 1
ATOM 927 N N . THR A 1 118 ? 8.058 -26.693 -16.673 1.00 58.09 118 THR A N 1
ATOM 928 C CA . THR A 1 118 ? 7.861 -26.417 -18.095 1.00 58.09 118 THR A CA 1
ATOM 929 C C . THR A 1 118 ? 9.245 -26.186 -18.676 1.00 58.09 118 THR A C 1
ATOM 931 O O . THR A 1 118 ? 10.078 -25.547 -18.032 1.00 58.09 118 THR A O 1
ATOM 934 N N . ALA A 1 119 ? 9.527 -26.759 -19.846 1.00 67.88 119 ALA A N 1
ATOM 935 C CA . ALA A 1 119 ? 10.770 -26.507 -20.570 1.00 67.88 119 ALA A CA 1
ATOM 936 C C . ALA A 1 119 ? 11.077 -24.994 -20.604 1.00 67.88 119 ALA A C 1
ATOM 938 O O . ALA A 1 119 ? 10.130 -24.202 -20.653 1.00 67.88 119 ALA A O 1
ATOM 939 N N . PRO A 1 120 ? 12.359 -24.584 -20.554 1.00 72.44 120 PRO A N 1
ATOM 940 C CA . PRO A 1 120 ? 12.714 -23.171 -20.611 1.00 72.44 120 PRO A CA 1
ATOM 941 C C . PRO A 1 120 ? 12.060 -22.533 -21.839 1.00 72.44 120 PRO A C 1
ATOM 943 O O . PRO A 1 120 ? 12.241 -23.002 -22.964 1.00 72.44 120 PRO A O 1
ATOM 946 N N . VAL A 1 121 ? 11.259 -21.492 -21.612 1.00 75.25 121 VAL A N 1
ATOM 947 C CA . VAL A 1 121 ? 10.656 -20.707 -22.689 1.00 75.25 121 VAL A CA 1
ATOM 948 C C . VAL A 1 121 ? 11.680 -19.658 -23.093 1.00 75.25 121 VAL A C 1
ATOM 950 O O . VAL A 1 121 ? 12.015 -18.779 -22.302 1.00 75.25 121 VAL A O 1
ATOM 953 N N . ILE A 1 122 ? 12.204 -19.780 -24.310 1.00 82.81 122 ILE A N 1
ATOM 954 C CA . ILE A 1 122 ? 13.056 -18.756 -24.914 1.00 82.81 122 ILE A CA 1
ATOM 955 C C . ILE A 1 122 ? 12.124 -17.699 -25.509 1.00 82.81 122 ILE A C 1
ATOM 957 O O . ILE A 1 122 ? 11.275 -18.024 -26.339 1.00 82.81 122 ILE A O 1
ATOM 961 N N . GLU A 1 123 ? 12.263 -16.450 -25.071 1.00 84.62 123 GLU A N 1
ATOM 962 C CA . GLU A 1 123 ? 11.501 -15.313 -25.589 1.00 84.62 123 GLU A CA 1
ATOM 963 C C . GLU A 1 123 ? 12.447 -14.149 -25.897 1.00 84.62 123 GLU A C 1
ATOM 965 O O . GLU A 1 123 ? 13.256 -13.755 -25.054 1.00 84.62 123 GLU A O 1
ATOM 970 N N . ASP A 1 124 ? 12.322 -13.580 -27.097 1.00 88.12 124 ASP A N 1
ATOM 971 C CA . ASP A 1 124 ? 13.058 -12.380 -27.489 1.00 88.12 124 ASP A CA 1
ATOM 972 C C . ASP A 1 124 ? 12.518 -11.167 -26.722 1.00 88.12 124 ASP A C 1
ATOM 974 O O . ASP A 1 124 ? 11.350 -10.776 -26.853 1.00 88.12 124 ASP A O 1
ATOM 978 N N . CYS A 1 125 ? 13.377 -10.570 -25.898 1.00 85.94 125 CYS A N 1
ATOM 979 C CA . CYS A 1 125 ? 13.028 -9.466 -25.010 1.00 85.94 125 CYS A CA 1
ATOM 980 C C . CYS A 1 125 ? 13.803 -8.203 -25.388 1.00 85.94 125 CYS A C 1
ATOM 982 O O . CYS A 1 125 ? 15.013 -8.253 -25.593 1.00 85.94 125 CYS A O 1
ATOM 984 N N . SER A 1 126 ? 13.116 -7.061 -25.433 1.00 84.69 126 SER A N 1
ATOM 985 C CA . SER A 1 126 ? 13.742 -5.760 -25.690 1.00 84.69 126 SER A CA 1
ATOM 986 C C . SER A 1 126 ? 14.419 -5.193 -24.445 1.00 84.69 126 SER A C 1
ATOM 988 O O . SER A 1 126 ? 15.408 -4.475 -24.546 1.00 84.69 126 SER A O 1
ATOM 990 N N . SER A 1 127 ? 13.875 -5.480 -23.259 1.00 82.50 127 SER A N 1
ATOM 991 C CA . SER A 1 127 ? 14.419 -4.989 -21.994 1.00 82.50 127 SER A CA 1
ATOM 992 C C . SER A 1 127 ? 13.961 -5.822 -20.797 1.00 82.50 127 SER A C 1
ATOM 994 O O . SER A 1 127 ? 13.072 -6.672 -20.900 1.00 82.50 127 SER A O 1
ATOM 996 N N . ARG A 1 128 ? 14.580 -5.569 -19.640 1.00 84.75 128 ARG A N 1
ATOM 997 C CA . ARG A 1 128 ? 14.176 -6.104 -18.340 1.00 84.75 128 ARG A CA 1
ATOM 998 C C . ARG A 1 128 ? 13.875 -4.949 -17.395 1.00 84.75 128 ARG A C 1
ATOM 1000 O O . ARG A 1 128 ? 14.632 -3.990 -17.342 1.00 84.75 128 ARG A O 1
ATOM 1007 N N . MET A 1 129 ? 12.802 -5.081 -16.630 1.00 85.31 129 MET A N 1
ATOM 1008 C CA . MET A 1 129 ? 12.408 -4.156 -15.575 1.00 85.31 129 MET A CA 1
ATOM 1009 C C . MET A 1 129 ? 12.369 -4.897 -14.239 1.00 85.31 129 MET A C 1
ATOM 1011 O O . MET A 1 129 ? 11.999 -6.072 -14.178 1.00 85.31 129 MET A O 1
ATOM 1015 N N . ILE A 1 130 ? 12.775 -4.216 -13.171 1.00 87.50 130 ILE A N 1
ATOM 1016 C CA . ILE A 1 130 ? 12.764 -4.753 -11.812 1.00 87.50 130 ILE A CA 1
ATOM 1017 C C . ILE A 1 130 ? 12.016 -3.764 -10.926 1.00 87.50 130 ILE A C 1
ATOM 1019 O O . ILE A 1 130 ? 12.359 -2.588 -10.892 1.00 87.50 130 ILE A O 1
ATOM 1023 N N . ILE A 1 131 ? 11.011 -4.251 -10.201 1.00 89.81 131 ILE A N 1
ATOM 1024 C CA . ILE A 1 131 ? 10.268 -3.470 -9.209 1.00 89.81 131 ILE A CA 1
ATOM 1025 C C . ILE A 1 131 ? 10.588 -4.055 -7.842 1.00 89.81 131 ILE A C 1
ATOM 1027 O O . ILE A 1 131 ? 10.232 -5.200 -7.551 1.00 89.81 131 ILE A O 1
ATOM 1031 N N . LYS A 1 132 ? 11.263 -3.277 -6.998 1.00 89.56 132 LYS A N 1
ATOM 1032 C CA . LYS A 1 132 ? 11.719 -3.717 -5.680 1.00 89.56 132 LYS A CA 1
ATOM 1033 C C . LYS A 1 132 ? 11.332 -2.699 -4.619 1.00 89.56 132 LYS A C 1
ATOM 1035 O O . LYS A 1 132 ? 11.483 -1.504 -4.822 1.00 89.56 132 LYS A O 1
ATOM 1040 N N . GLY A 1 133 ? 10.850 -3.175 -3.477 1.00 90.75 133 GLY A N 1
ATOM 1041 C CA . GLY A 1 133 ? 10.469 -2.301 -2.375 1.00 90.75 133 GLY A CA 1
ATOM 1042 C C . GLY A 1 133 ? 9.715 -3.027 -1.273 1.00 90.75 133 GLY A C 1
ATOM 1043 O O . GLY A 1 133 ? 9.767 -4.252 -1.146 1.00 90.75 133 GLY A O 1
ATOM 1044 N N . CYS A 1 134 ? 9.003 -2.262 -0.458 1.00 91.94 134 CYS A N 1
ATOM 1045 C CA . CYS A 1 134 ? 8.152 -2.777 0.603 1.00 91.94 134 CYS A CA 1
ATOM 1046 C C . CYS A 1 134 ? 6.913 -1.897 0.711 1.00 91.94 134 CYS A C 1
ATOM 1048 O O . CYS A 1 134 ? 7.033 -0.679 0.704 1.00 91.94 134 CYS A O 1
ATOM 1050 N N . VAL A 1 135 ? 5.747 -2.523 0.822 1.00 94.81 135 VAL A N 1
ATOM 1051 C CA . VAL A 1 135 ? 4.462 -1.834 0.938 1.00 94.81 135 VAL A CA 1
ATOM 1052 C C . VAL A 1 135 ? 3.955 -1.968 2.359 1.00 94.81 135 VAL A C 1
ATOM 1054 O O . VAL A 1 135 ? 3.731 -3.087 2.840 1.00 94.81 135 VAL A O 1
ATOM 1057 N N . SER A 1 136 ? 3.736 -0.836 3.018 1.00 95.75 136 SER A N 1
ATOM 1058 C CA . SER A 1 136 ? 3.074 -0.790 4.316 1.00 95.75 136 SER A CA 1
ATOM 1059 C C . SER A 1 136 ? 1.559 -0.817 4.114 1.00 95.75 136 SER A C 1
ATOM 1061 O O . SER A 1 136 ? 0.960 0.076 3.516 1.00 95.75 136 SER A O 1
ATOM 1063 N N . CYS A 1 137 ? 0.933 -1.885 4.603 1.00 96.31 137 CYS A N 1
ATOM 1064 C CA . CYS A 1 137 ? -0.495 -2.135 4.447 1.00 96.31 137 CYS A CA 1
ATOM 1065 C C . CYS A 1 137 ? -1.228 -1.838 5.750 1.00 96.31 137 CYS A C 1
ATOM 1067 O O . CYS A 1 137 ? -0.800 -2.296 6.816 1.00 96.31 137 CYS A O 1
ATOM 1069 N N . ARG A 1 138 ? -2.358 -1.135 5.660 1.00 96.62 138 ARG A N 1
ATOM 1070 C CA . ARG A 1 138 ? -3.241 -0.829 6.789 1.00 96.62 138 ARG A CA 1
ATOM 1071 C C . ARG A 1 138 ? -4.690 -0.987 6.364 1.00 96.62 138 ARG A C 1
ATOM 1073 O O . ARG A 1 138 ? -5.129 -0.381 5.397 1.00 96.62 138 ARG A O 1
ATOM 1080 N N . ALA A 1 139 ? -5.443 -1.786 7.106 1.00 97.25 139 ALA A N 1
ATOM 1081 C CA . ALA A 1 139 ? -6.871 -1.949 6.878 1.00 97.25 139 ALA A CA 1
ATOM 1082 C C . ALA A 1 139 ? -7.640 -1.831 8.189 1.00 97.25 139 ALA A C 1
ATOM 1084 O O . ALA A 1 139 ? -7.168 -2.270 9.236 1.00 97.25 139 ALA A O 1
ATOM 1085 N N . PHE A 1 140 ? -8.841 -1.265 8.121 1.00 95.81 140 PHE A N 1
ATOM 1086 C CA . PHE A 1 140 ? -9.722 -1.094 9.270 1.00 95.81 140 PHE A CA 1
ATOM 1087 C C . PHE A 1 140 ? -11.009 -1.867 9.035 1.00 95.81 140 PHE A C 1
ATOM 1089 O O . PHE A 1 140 ? -11.679 -1.682 8.020 1.00 95.81 140 PHE A O 1
ATOM 1096 N N . VAL A 1 141 ? -11.354 -2.740 9.976 1.00 94.69 141 VAL A N 1
ATOM 1097 C CA . VAL A 1 141 ? -12.588 -3.532 9.927 1.00 94.69 141 VAL A CA 1
ATOM 1098 C C . VAL A 1 141 ? -13.349 -3.415 11.240 1.00 94.69 141 VAL A C 1
ATOM 1100 O O . VAL A 1 141 ? -12.763 -3.145 12.288 1.00 94.69 141 VAL A O 1
ATOM 1103 N N . ASN A 1 142 ? -14.666 -3.605 11.201 1.00 91.44 142 ASN A N 1
ATOM 1104 C CA . ASN A 1 142 ? -15.492 -3.583 12.404 1.00 91.44 142 ASN A CA 1
ATOM 1105 C C . ASN A 1 142 ? -15.137 -4.761 13.329 1.00 91.44 142 ASN A C 1
ATOM 1107 O O . ASN A 1 142 ? -14.770 -5.840 12.857 1.00 91.44 142 ASN A O 1
ATOM 1111 N N . SER A 1 143 ? -15.305 -4.594 14.639 1.00 87.31 143 SER A N 1
ATOM 1112 C CA . SER A 1 143 ? -15.049 -5.633 15.642 1.00 87.31 143 SER A CA 1
ATOM 1113 C C . SER A 1 143 ? -15.835 -6.932 15.450 1.00 87.31 143 SER A C 1
ATOM 1115 O O . SER A 1 143 ? -15.398 -7.980 15.926 1.00 87.31 143 SER A O 1
ATOM 1117 N N . ARG A 1 144 ? -16.962 -6.882 14.735 1.00 89.50 144 ARG A N 1
ATOM 1118 C CA . ARG A 1 144 ? -17.806 -8.034 14.388 1.00 89.50 144 ARG A CA 1
ATOM 1119 C C . ARG A 1 144 ? -17.453 -8.679 13.047 1.00 89.50 144 ARG A C 1
ATOM 1121 O O . ARG A 1 144 ? -18.135 -9.614 12.644 1.00 89.50 144 ARG A O 1
ATOM 1128 N N . SER A 1 145 ? -16.420 -8.192 12.364 1.00 93.81 145 SER A N 1
ATOM 1129 C CA . SER A 1 145 ? -16.013 -8.743 11.072 1.00 93.81 145 SER A CA 1
ATOM 1130 C C . SER A 1 145 ? -15.448 -10.150 11.232 1.00 93.81 145 SER A C 1
ATOM 1132 O O . SER A 1 145 ? -14.851 -10.498 12.253 1.00 93.81 145 SER A O 1
ATOM 1134 N N . THR A 1 146 ? -15.613 -10.950 10.197 1.00 96.50 146 THR A N 1
ATOM 1135 C CA . THR A 1 146 ? -15.004 -12.269 10.045 1.00 96.50 146 THR A CA 1
ATOM 1136 C C . THR A 1 146 ? -13.528 -12.164 9.655 1.00 96.50 146 THR A C 1
ATOM 1138 O O . THR A 1 146 ? -13.040 -11.120 9.208 1.00 96.50 146 THR A O 1
ATOM 1141 N N . VAL A 1 147 ? -12.795 -13.266 9.799 1.00 96.88 147 VAL A N 1
ATOM 1142 C CA . VAL A 1 147 ? -11.415 -13.386 9.308 1.00 96.88 147 VAL A CA 1
ATOM 1143 C C . VAL A 1 147 ? -11.344 -13.203 7.786 1.00 96.88 147 VAL A C 1
ATOM 1145 O O . VAL A 1 147 ? -10.390 -12.593 7.302 1.00 96.88 147 VAL A O 1
ATOM 1148 N N . ASP A 1 148 ? -12.348 -13.649 7.026 1.00 97.50 148 ASP A N 1
ATOM 1149 C CA . ASP A 1 148 ? -12.413 -13.455 5.570 1.00 97.50 148 ASP A CA 1
ATOM 1150 C C . ASP A 1 148 ? -12.553 -11.978 5.188 1.00 97.50 148 ASP A C 1
ATOM 1152 O O . ASP A 1 148 ? -11.906 -11.512 4.249 1.00 97.50 148 ASP A O 1
ATOM 1156 N N . GLU A 1 149 ? -13.366 -11.215 5.917 1.00 97.88 149 GLU A N 1
ATOM 1157 C CA . GLU A 1 149 ? -13.504 -9.771 5.702 1.00 97.88 149 GLU A CA 1
ATOM 1158 C C . GLU A 1 149 ? -12.211 -9.024 6.025 1.00 97.88 149 GLU A C 1
ATOM 1160 O O . GLU A 1 149 ? -11.765 -8.203 5.222 1.00 97.88 149 GLU A O 1
ATOM 1165 N N . ALA A 1 150 ? -11.564 -9.366 7.141 1.00 97.44 150 ALA A N 1
ATOM 1166 C CA . ALA A 1 150 ? -10.248 -8.848 7.508 1.00 97.44 150 ALA A CA 1
ATOM 1167 C C . ALA A 1 150 ? -9.191 -9.144 6.431 1.00 97.44 150 ALA A C 1
ATOM 1169 O O . ALA A 1 150 ? -8.473 -8.251 5.979 1.00 97.44 150 ALA A O 1
ATOM 1170 N N . THR A 1 151 ? -9.142 -10.398 5.978 1.00 98.00 151 THR A N 1
ATOM 1171 C CA . THR A 1 151 ? -8.229 -10.878 4.933 1.00 98.00 151 THR A CA 1
ATOM 1172 C C . THR A 1 151 ? -8.462 -10.151 3.612 1.00 98.00 151 THR A C 1
ATOM 1174 O O . THR A 1 151 ? -7.508 -9.728 2.961 1.00 98.00 151 THR A O 1
ATOM 1177 N N . ARG A 1 152 ? -9.724 -9.958 3.218 1.00 98.38 152 ARG A N 1
ATOM 1178 C CA . ARG A 1 152 ? -10.080 -9.228 1.999 1.00 98.38 152 ARG A CA 1
ATOM 1179 C C . ARG A 1 152 ? -9.674 -7.762 2.088 1.00 98.38 152 ARG A C 1
ATOM 1181 O O . ARG A 1 152 ? -9.120 -7.241 1.126 1.00 98.38 152 ARG A O 1
ATOM 1188 N N . ALA A 1 153 ? -9.916 -7.115 3.227 1.00 98.19 153 ALA A N 1
ATOM 1189 C CA . ALA A 1 153 ? -9.599 -5.705 3.424 1.00 98.19 153 ALA A CA 1
ATOM 1190 C C . ALA A 1 153 ? -8.089 -5.440 3.313 1.00 98.19 153 ALA A C 1
ATOM 1192 O O . ALA A 1 153 ? -7.677 -4.559 2.562 1.00 98.19 153 ALA A O 1
ATOM 1193 N N . ILE A 1 154 ? -7.257 -6.242 3.987 1.00 98.25 154 ILE A N 1
ATOM 1194 C CA . ILE A 1 154 ? -5.798 -6.052 3.964 1.00 98.25 154 ILE A CA 1
ATOM 1195 C C . ILE A 1 154 ? -5.161 -6.459 2.623 1.00 98.25 154 ILE A C 1
ATOM 1197 O O . ILE A 1 154 ? -4.231 -5.797 2.169 1.00 98.25 154 ILE A O 1
ATOM 1201 N N . LYS A 1 155 ? -5.687 -7.489 1.938 1.00 98.31 155 LYS A N 1
ATOM 1202 C CA . LYS A 1 155 ? -5.293 -7.823 0.553 1.00 98.31 155 LYS A CA 1
ATOM 1203 C C . LYS A 1 155 ? -5.622 -6.687 -0.408 1.00 98.31 155 LYS A C 1
ATOM 1205 O O . LYS A 1 155 ? -4.780 -6.296 -1.212 1.00 98.31 155 LYS A O 1
ATOM 1210 N N . ALA A 1 156 ? -6.836 -6.147 -0.310 1.00 98.25 156 ALA A N 1
ATOM 1211 C CA . ALA A 1 156 ? -7.278 -5.052 -1.160 1.00 98.25 156 ALA A CA 1
ATOM 1212 C C . ALA A 1 156 ? -6.443 -3.786 -0.937 1.00 98.25 156 ALA A C 1
ATOM 1214 O O . ALA A 1 156 ? -6.160 -3.085 -1.903 1.00 98.25 156 ALA A O 1
ATOM 1215 N N . ASP A 1 157 ? -6.044 -3.497 0.305 1.00 98.31 157 ASP A N 1
ATOM 1216 C CA . ASP A 1 157 ? -5.147 -2.380 0.609 1.00 98.31 157 ASP A CA 1
ATOM 1217 C C . ASP A 1 157 ? -3.784 -2.537 -0.085 1.00 98.31 157 ASP A C 1
ATOM 1219 O O . ASP A 1 157 ? -3.364 -1.636 -0.810 1.00 98.31 157 ASP A O 1
ATOM 1223 N N . PHE A 1 158 ? -3.147 -3.710 0.038 1.00 97.81 158 PHE A N 1
ATOM 1224 C CA . PHE A 1 158 ? -1.884 -3.995 -0.652 1.00 97.81 158 PHE A CA 1
ATOM 1225 C C . PHE A 1 158 ? -2.009 -3.828 -2.174 1.00 97.81 158 PHE A C 1
ATOM 1227 O O . PHE A 1 158 ? -1.229 -3.098 -2.785 1.00 97.81 158 PHE A O 1
ATOM 1234 N N . ILE A 1 159 ? -2.987 -4.512 -2.784 1.00 97.50 159 ILE A N 1
ATOM 1235 C CA . ILE A 1 159 ? -3.150 -4.563 -4.244 1.00 97.50 159 ILE A CA 1
ATOM 1236 C C . ILE A 1 159 ? -3.435 -3.166 -4.791 1.00 97.50 159 ILE A C 1
ATOM 1238 O O . ILE A 1 159 ? -2.785 -2.739 -5.743 1.00 97.50 159 ILE A O 1
ATOM 1242 N N . ARG A 1 160 ? -4.363 -2.434 -4.164 1.00 97.00 160 ARG A N 1
ATOM 1243 C CA . ARG A 1 160 ? -4.682 -1.062 -4.565 1.00 97.00 160 ARG A CA 1
ATOM 1244 C C . ARG A 1 160 ? -3.469 -0.159 -4.415 1.00 97.00 160 ARG A C 1
ATOM 1246 O O . ARG A 1 160 ? -3.188 0.599 -5.327 1.00 97.00 160 ARG A O 1
ATOM 1253 N N . SER A 1 161 ? -2.725 -0.274 -3.315 1.00 96.88 161 SER A N 1
ATOM 1254 C CA . SER A 1 161 ? -1.552 0.570 -3.112 1.00 96.88 161 SER A CA 1
ATOM 1255 C C . SER A 1 161 ? -0.461 0.320 -4.152 1.00 96.88 161 SER A C 1
ATOM 1257 O O . SER A 1 161 ? 0.137 1.271 -4.647 1.00 96.88 161 SER A O 1
ATOM 1259 N N . LEU A 1 162 ? -0.210 -0.944 -4.511 1.00 95.75 162 LEU A N 1
ATOM 1260 C CA . LEU A 1 162 ? 0.766 -1.271 -5.549 1.00 95.75 162 LEU A CA 1
ATOM 1261 C C . LEU A 1 162 ? 0.337 -0.728 -6.917 1.00 95.75 162 LEU A C 1
ATOM 1263 O O . LEU A 1 162 ? 1.157 -0.130 -7.603 1.00 95.75 162 LEU A O 1
ATOM 1267 N N . ILE A 1 163 ? -0.936 -0.902 -7.286 1.00 94.69 163 ILE A N 1
ATOM 1268 C CA . ILE A 1 163 ? -1.474 -0.403 -8.557 1.00 94.69 163 ILE A CA 1
ATOM 1269 C C . ILE A 1 163 ? -1.415 1.126 -8.609 1.00 94.69 163 ILE A C 1
ATOM 1271 O O . ILE A 1 163 ? -0.842 1.656 -9.552 1.00 94.69 163 ILE A O 1
ATOM 1275 N N . SER A 1 164 ? -1.907 1.823 -7.580 1.00 95.50 164 SER A N 1
ATOM 1276 C CA . SER A 1 164 ? -1.909 3.291 -7.549 1.00 95.50 164 SER A CA 1
ATOM 1277 C C . SER A 1 164 ? -0.501 3.875 -7.640 1.00 95.50 164 SER A C 1
ATOM 1279 O O . SER A 1 164 ? -0.298 4.853 -8.342 1.00 95.50 164 SER A O 1
ATOM 1281 N N . ARG A 1 165 ? 0.504 3.260 -7.002 1.00 93.94 165 ARG A N 1
ATOM 1282 C CA . ARG A 1 165 ? 1.901 3.707 -7.142 1.00 93.94 165 ARG A CA 1
ATOM 1283 C C . ARG A 1 165 ? 2.440 3.540 -8.560 1.00 93.94 165 ARG A C 1
ATOM 1285 O O . ARG A 1 165 ? 3.215 4.372 -9.012 1.00 93.94 165 ARG A O 1
ATOM 1292 N N . CYS A 1 166 ? 2.044 2.476 -9.251 1.00 92.50 166 CYS A N 1
ATOM 1293 C CA . CYS A 1 166 ? 2.409 2.263 -10.648 1.00 92.50 166 CYS A CA 1
ATOM 1294 C C . CYS A 1 166 ? 1.679 3.221 -11.601 1.00 92.50 166 CYS A C 1
ATOM 1296 O O . CYS A 1 166 ? 2.284 3.661 -12.574 1.00 92.50 166 CYS A O 1
ATOM 1298 N N . GLU A 1 167 ? 0.410 3.532 -11.324 1.00 92.94 167 GLU A N 1
ATOM 1299 C CA . GLU A 1 167 ? -0.382 4.537 -12.050 1.00 92.94 167 GLU A CA 1
ATOM 1300 C C . GLU A 1 167 ? 0.261 5.918 -11.913 1.00 92.94 167 GLU A C 1
ATOM 1302 O O . GLU A 1 167 ? 0.711 6.471 -12.910 1.00 92.94 167 GLU A O 1
ATOM 1307 N N . LEU A 1 168 ? 0.425 6.396 -10.676 1.00 93.50 168 LEU A N 1
ATOM 1308 C CA . LEU A 1 168 ? 1.009 7.705 -10.374 1.00 93.50 168 LEU A CA 1
ATOM 1309 C C . LEU A 1 168 ? 2.420 7.864 -10.949 1.00 93.50 168 LEU A C 1
ATOM 1311 O O . LEU A 1 168 ? 2.737 8.901 -11.515 1.00 93.50 168 LEU A O 1
ATOM 1315 N N . LEU A 1 169 ? 3.264 6.830 -10.843 1.00 90.94 169 LEU A N 1
ATOM 1316 C CA . LEU A 1 169 ? 4.597 6.874 -11.442 1.00 90.94 169 LEU A CA 1
ATOM 1317 C C . LEU A 1 169 ? 4.535 6.973 -12.972 1.00 90.94 169 LEU A C 1
ATOM 1319 O O . LEU A 1 169 ? 5.369 7.630 -13.578 1.00 90.94 169 LEU A O 1
ATOM 1323 N N . SER A 1 170 ? 3.586 6.289 -13.610 1.00 88.81 170 SER A N 1
ATOM 1324 C CA . SER A 1 170 ? 3.480 6.346 -15.069 1.00 88.81 170 SER A CA 1
ATOM 1325 C C . SER A 1 170 ? 3.004 7.718 -15.539 1.00 88.81 170 SER A C 1
ATOM 1327 O O . SER A 1 170 ? 3.532 8.221 -16.520 1.00 88.81 170 SER A O 1
ATOM 1329 N N . GLU A 1 171 ? 2.059 8.327 -14.819 1.00 88.75 171 GLU A N 1
ATOM 1330 C CA . GLU A 1 171 ? 1.604 9.698 -15.079 1.00 88.75 171 GLU A CA 1
ATOM 1331 C C . GLU A 1 171 ? 2.752 10.707 -14.931 1.00 88.75 171 GLU A C 1
ATOM 1333 O O . GLU A 1 171 ? 2.922 11.571 -15.785 1.00 88.75 171 GLU A O 1
ATOM 1338 N N . ASP A 1 172 ? 3.577 10.560 -13.892 1.00 86.94 172 ASP A N 1
ATOM 1339 C CA . ASP A 1 172 ? 4.759 11.399 -13.668 1.00 86.94 172 ASP A CA 1
ATOM 1340 C C . ASP A 1 172 ? 5.803 11.247 -14.787 1.00 86.94 172 ASP A C 1
ATOM 1342 O O . ASP A 1 172 ? 6.318 12.229 -15.320 1.00 86.94 172 ASP A O 1
ATOM 1346 N N . ILE A 1 173 ? 6.063 10.012 -15.223 1.00 84.00 173 ILE A N 1
ATOM 1347 C CA . ILE A 1 173 ? 6.961 9.733 -16.350 1.00 84.00 173 ILE A CA 1
ATOM 1348 C C . ILE A 1 173 ? 6.447 10.362 -17.641 1.00 84.00 173 ILE A C 1
ATOM 1350 O O . ILE A 1 173 ? 7.242 10.965 -18.357 1.00 84.00 173 ILE A O 1
ATOM 1354 N N . ASP A 1 174 ? 5.151 10.252 -17.932 1.00 80.81 174 ASP A N 1
ATOM 1355 C CA . ASP A 1 174 ? 4.565 10.833 -19.142 1.00 80.81 174 ASP A CA 1
ATOM 1356 C C . ASP A 1 174 ? 4.731 12.368 -19.158 1.00 80.81 174 ASP A C 1
ATOM 1358 O O . ASP A 1 174 ? 4.977 12.944 -20.216 1.00 80.81 174 ASP A O 1
ATOM 1362 N N . VAL A 1 175 ? 4.682 13.031 -17.994 1.00 77.38 175 VAL A N 1
ATOM 1363 C CA . VAL A 1 175 ? 4.958 14.475 -17.864 1.00 77.38 175 VAL A CA 1
ATOM 1364 C C . VAL A 1 175 ? 6.453 14.789 -18.043 1.00 77.38 175 VAL A C 1
ATOM 1366 O O . VAL A 1 175 ? 6.803 15.753 -18.720 1.00 77.38 175 VAL A O 1
ATOM 1369 N N . ILE A 1 176 ? 7.351 13.977 -17.474 1.00 71.81 176 ILE A N 1
ATOM 1370 C CA . ILE A 1 176 ? 8.808 14.216 -17.490 1.00 71.81 176 ILE A CA 1
ATOM 1371 C C . ILE A 1 176 ? 9.460 13.856 -18.838 1.00 71.81 176 ILE A C 1
ATOM 1373 O O . ILE A 1 176 ? 10.419 14.513 -19.259 1.00 71.81 176 ILE A O 1
ATOM 1377 N N . GLU A 1 177 ? 8.994 12.807 -19.522 1.00 64.94 177 GLU A N 1
ATOM 1378 C CA . GLU A 1 177 ? 9.544 12.352 -20.811 1.00 64.94 177 GLU A CA 1
ATOM 1379 C C . GLU A 1 177 ? 9.265 13.339 -21.955 1.00 64.94 177 GLU A C 1
ATOM 1381 O O . GLU A 1 177 ? 10.012 13.362 -22.936 1.00 64.94 177 GLU A O 1
ATOM 1386 N N . GLU A 1 178 ? 8.267 14.219 -21.818 1.00 58.75 178 GLU A N 1
ATOM 1387 C CA . GLU A 1 178 ? 8.109 15.374 -22.713 1.00 58.75 178 GLU A CA 1
ATOM 1388 C C . GLU A 1 178 ? 9.263 16.392 -22.564 1.00 58.75 178 GLU A C 1
ATOM 1390 O O . GLU A 1 178 ? 9.542 17.152 -23.496 1.00 58.75 178 GLU A O 1
ATOM 1395 N N . GLU A 1 179 ? 9.987 16.374 -21.437 1.00 54.84 179 GLU A N 1
ATOM 1396 C CA . GLU A 1 179 ? 11.020 17.357 -21.084 1.00 54.84 179 GLU A CA 1
ATOM 1397 C C . GLU A 1 179 ? 12.464 16.804 -21.101 1.00 54.84 179 GLU A C 1
ATOM 1399 O O . GLU A 1 179 ? 13.410 17.575 -21.299 1.00 54.84 179 GLU A O 1
ATOM 1404 N N . THR A 1 180 ? 12.685 15.491 -20.924 1.00 52.03 180 THR A N 1
ATOM 1405 C CA . THR A 1 180 ? 14.035 14.886 -20.789 1.00 52.03 180 THR A CA 1
ATOM 1406 C C . THR A 1 180 ? 14.151 13.434 -21.290 1.00 52.03 180 THR A C 1
ATOM 1408 O O . THR A 1 180 ? 13.171 12.763 -21.581 1.00 52.03 180 THR A O 1
ATOM 1411 N N . SER A 1 181 ? 15.387 12.922 -21.410 1.00 55.44 181 SER A N 1
ATOM 1412 C CA . SER A 1 181 ? 15.662 11.520 -21.764 1.00 55.44 181 SER A CA 1
ATOM 1413 C C . SER A 1 181 ? 15.220 10.536 -20.670 1.00 55.44 181 SER A C 1
ATOM 1415 O O . SER A 1 181 ? 15.514 10.769 -19.498 1.00 55.44 181 SER A O 1
ATOM 1417 N N . ILE A 1 182 ? 14.627 9.407 -21.082 1.00 57.84 182 ILE A N 1
ATOM 1418 C CA . ILE A 1 182 ? 14.201 8.264 -20.249 1.00 57.84 182 ILE A CA 1
ATOM 1419 C C . ILE A 1 182 ? 15.270 7.915 -19.197 1.00 57.84 182 ILE A C 1
ATOM 1421 O O . ILE A 1 182 ? 16.426 7.650 -19.544 1.00 57.84 182 ILE A O 1
ATOM 1425 N N . LYS A 1 183 ? 14.890 7.905 -17.914 1.00 65.12 183 LYS A N 1
ATOM 1426 C CA . LYS A 1 183 ? 15.762 7.476 -16.811 1.00 65.12 183 LYS A CA 1
ATOM 1427 C C . LYS A 1 183 ? 15.789 5.946 -16.754 1.00 65.12 183 LYS A C 1
ATOM 1429 O O . LYS A 1 183 ? 14.800 5.276 -17.019 1.00 65.12 183 LYS A O 1
ATOM 1434 N N . GLU A 1 184 ? 16.914 5.359 -16.356 1.00 74.50 184 GLU A N 1
ATOM 1435 C CA . GLU A 1 184 ? 16.990 3.904 -16.112 1.00 74.50 184 GLU A CA 1
ATOM 1436 C C . GLU A 1 184 ? 16.370 3.501 -14.762 1.00 74.50 184 GLU A C 1
ATOM 1438 O O . GLU A 1 184 ? 16.216 2.317 -14.459 1.00 74.50 184 GLU A O 1
ATOM 1443 N N . LEU A 1 185 ? 16.022 4.493 -13.943 1.00 80.44 185 LEU A N 1
ATOM 1444 C CA . LEU A 1 185 ? 15.610 4.342 -12.563 1.00 80.44 185 LEU A CA 1
ATOM 1445 C C . LEU A 1 185 ? 14.525 5.359 -12.223 1.00 80.44 185 LEU A C 1
ATOM 1447 O O . LEU A 1 185 ? 14.665 6.548 -12.514 1.00 80.44 185 LEU A O 1
ATOM 1451 N N . TYR A 1 186 ? 13.501 4.874 -11.528 1.00 85.69 186 TYR A N 1
ATOM 1452 C CA . TYR A 1 186 ? 12.380 5.674 -11.075 1.00 85.69 186 TYR A CA 1
ATOM 1453 C C . TYR A 1 186 ? 11.979 5.285 -9.657 1.00 85.69 186 TYR A C 1
ATOM 1455 O O . TYR A 1 186 ? 11.932 4.097 -9.323 1.00 85.69 186 TYR A O 1
ATOM 1463 N N . ASP A 1 187 ? 11.640 6.289 -8.859 1.00 88.25 187 ASP A N 1
ATOM 1464 C CA . ASP A 1 187 ? 11.129 6.115 -7.509 1.00 88.25 187 ASP A CA 1
ATOM 1465 C C . ASP A 1 187 ? 9.604 6.238 -7.526 1.00 88.25 187 ASP A C 1
ATOM 1467 O O . ASP A 1 187 ? 9.046 7.217 -8.014 1.00 88.25 187 ASP A O 1
ATOM 1471 N N . THR A 1 188 ? 8.894 5.253 -6.975 1.00 91.38 188 THR A N 1
ATOM 1472 C CA . THR A 1 188 ? 7.439 5.384 -6.812 1.00 91.38 188 THR A CA 1
ATOM 1473 C C . THR A 1 188 ? 7.113 6.377 -5.694 1.00 91.38 188 THR A C 1
ATOM 1475 O O . THR A 1 188 ? 7.863 6.418 -4.712 1.00 91.38 188 THR A O 1
ATOM 1478 N N . PRO A 1 189 ? 5.965 7.076 -5.755 1.00 93.56 189 PRO A N 1
ATOM 1479 C CA . PRO A 1 189 ? 5.487 7.893 -4.644 1.00 93.56 189 PRO A CA 1
ATOM 1480 C C . PRO A 1 189 ? 5.426 7.099 -3.338 1.00 93.56 189 PRO A C 1
ATOM 1482 O O . PRO A 1 189 ? 5.045 5.922 -3.334 1.00 93.56 189 PRO A O 1
ATOM 1485 N N . ILE A 1 190 ? 5.790 7.734 -2.227 1.00 93.12 190 ILE A N 1
ATOM 1486 C CA . ILE A 1 190 ? 5.775 7.108 -0.900 1.00 93.12 190 ILE A CA 1
ATOM 1487 C C . ILE A 1 190 ? 4.407 7.281 -0.251 1.00 93.12 190 ILE A C 1
ATOM 1489 O O . ILE A 1 190 ? 3.771 8.324 -0.390 1.00 93.12 190 ILE A O 1
ATOM 1493 N N . ARG A 1 191 ? 3.934 6.259 0.465 1.00 94.88 191 ARG A N 1
ATOM 1494 C CA . ARG A 1 191 ? 2.638 6.333 1.144 1.00 94.88 191 ARG A CA 1
ATOM 1495 C C . ARG A 1 191 ? 2.782 6.945 2.535 1.00 94.88 191 ARG A C 1
ATOM 1497 O O . ARG A 1 191 ? 3.556 6.451 3.356 1.00 94.88 191 ARG A O 1
ATOM 1504 N N . VAL A 1 192 ? 1.969 7.956 2.823 1.00 95.00 192 VAL A N 1
ATOM 1505 C CA . VAL A 1 192 ? 1.864 8.599 4.141 1.00 95.00 192 VAL A CA 1
ATOM 1506 C C . VAL A 1 192 ? 0.507 8.310 4.762 1.00 95.00 192 VAL A C 1
ATOM 1508 O O . VAL A 1 192 ? -0.469 8.070 4.052 1.00 95.00 192 VAL A O 1
ATOM 1511 N N . PHE A 1 193 ? 0.432 8.310 6.092 1.00 96.19 193 PHE A N 1
ATOM 1512 C CA . PHE A 1 193 ? -0.803 8.001 6.816 1.00 96.19 193 PHE A CA 1
ATOM 1513 C C . PHE A 1 193 ? -1.154 9.105 7.803 1.00 96.19 193 PHE A C 1
ATOM 1515 O O . PHE A 1 193 ? -0.271 9.623 8.470 1.00 96.19 193 PHE A O 1
ATOM 1522 N N . GLY A 1 194 ? -2.440 9.407 7.956 1.00 94.75 194 GLY A N 1
ATOM 1523 C CA . GLY A 1 194 ? -2.942 10.332 8.973 1.00 94.75 194 GLY A CA 1
ATOM 1524 C C . GLY A 1 194 ? -4.209 9.792 9.625 1.00 94.75 194 GLY A C 1
ATOM 1525 O O . GLY A 1 194 ? -4.849 8.885 9.095 1.00 94.75 194 GLY A O 1
ATOM 1526 N N . CYS A 1 195 ? -4.581 10.318 10.791 1.00 92.44 195 CYS A N 1
ATOM 1527 C CA . CYS A 1 195 ? -5.790 9.892 11.502 1.00 92.44 195 CYS A CA 1
ATOM 1528 C C . CYS A 1 195 ? -6.977 10.807 11.190 1.00 92.44 195 CYS A C 1
ATOM 1530 O O . CYS A 1 195 ? -6.835 12.028 11.143 1.00 92.44 195 CYS A O 1
ATOM 1532 N N . LEU A 1 196 ? -8.171 10.230 11.045 1.00 90.50 196 LEU A N 1
ATOM 1533 C CA . LEU A 1 196 ? -9.397 11.023 10.975 1.00 90.50 196 LEU A CA 1
ATOM 1534 C C . LEU A 1 196 ? -9.726 11.637 12.352 1.00 90.50 196 LEU A C 1
ATOM 1536 O O . LEU A 1 196 ? -9.576 10.957 13.375 1.00 90.50 196 LEU A O 1
ATOM 1540 N N . PRO A 1 197 ? -10.235 12.884 12.414 1.00 86.12 197 PRO A N 1
ATOM 1541 C CA . PRO A 1 197 ? -10.589 13.527 13.674 1.00 86.12 197 PRO A CA 1
ATOM 1542 C C . PRO A 1 197 ? -11.594 12.700 14.478 1.00 86.12 197 PRO A C 1
ATOM 1544 O O . PRO A 1 197 ? -12.583 12.202 13.943 1.00 86.12 197 PRO A O 1
ATOM 1547 N N . SER A 1 198 ? -11.344 12.561 15.783 1.00 82.00 198 SER A N 1
ATOM 1548 C CA . SER A 1 198 ? -12.218 11.816 16.706 1.00 82.00 198 SER A CA 1
ATOM 1549 C C . SER A 1 198 ? -12.450 10.340 16.332 1.00 82.00 198 SER A C 1
ATOM 1551 O O . SER A 1 198 ? -13.403 9.727 16.814 1.00 82.00 198 SER A O 1
ATOM 1553 N N . SER A 1 199 ? -11.575 9.753 15.511 1.00 83.94 199 SER A N 1
ATOM 1554 C CA . SER A 1 199 ? -11.642 8.360 15.072 1.00 83.94 199 SER A CA 1
ATOM 1555 C C . SER A 1 199 ? -10.284 7.675 15.214 1.00 83.94 199 SER A C 1
ATOM 1557 O O . SER A 1 199 ? -9.239 8.315 15.265 1.00 83.94 199 SER A O 1
ATOM 1559 N N . THR A 1 200 ? -10.299 6.346 15.274 1.00 84.25 200 THR A N 1
ATOM 1560 C CA . THR A 1 200 ? -9.089 5.514 15.187 1.00 84.25 200 THR A CA 1
ATOM 1561 C C . THR A 1 200 ? -8.792 5.076 13.753 1.00 84.25 200 THR A C 1
ATOM 1563 O O . THR A 1 200 ? -7.859 4.310 13.536 1.00 84.25 200 THR A O 1
ATOM 1566 N N . ILE A 1 201 ? -9.638 5.460 12.793 1.00 90.62 201 ILE A N 1
ATOM 1567 C CA . ILE A 1 201 ? -9.456 5.147 11.376 1.00 90.62 201 ILE A CA 1
ATOM 1568 C C . ILE A 1 201 ? -8.401 6.085 10.806 1.00 90.62 201 ILE A C 1
ATOM 1570 O O . ILE A 1 201 ? -8.457 7.299 11.011 1.00 90.62 201 ILE A O 1
ATOM 1574 N N . GLU A 1 202 ? -7.480 5.508 10.048 1.00 94.12 202 GLU A N 1
ATOM 1575 C CA . GLU A 1 202 ? -6.471 6.256 9.314 1.00 94.12 202 GLU A CA 1
ATOM 1576 C C . GLU A 1 202 ? -6.862 6.382 7.841 1.00 94.12 202 GLU A C 1
ATOM 1578 O O . GLU A 1 202 ? -7.457 5.473 7.257 1.00 94.12 202 GLU A O 1
ATOM 1583 N N . PHE A 1 203 ? -6.494 7.509 7.245 1.00 94.94 203 PHE A N 1
ATOM 1584 C CA . PHE A 1 203 ? -6.442 7.700 5.804 1.00 94.94 203 PHE A CA 1
ATOM 1585 C C . PHE A 1 203 ? -4.988 7.588 5.331 1.00 94.94 203 PHE A C 1
ATOM 1587 O O . PHE A 1 203 ? -4.052 7.546 6.136 1.00 94.94 203 PHE A O 1
ATOM 1594 N N . CYS A 1 204 ? -4.793 7.538 4.019 1.00 95.69 204 CYS A N 1
ATOM 1595 C CA . CYS A 1 204 ? -3.471 7.625 3.420 1.00 95.69 204 CYS A CA 1
ATOM 1596 C C . CYS A 1 204 ? -3.479 8.550 2.211 1.00 95.69 204 CYS A C 1
ATOM 1598 O O . CYS A 1 204 ? -4.509 8.675 1.547 1.00 95.69 204 CYS A O 1
ATOM 1600 N N . ASP A 1 205 ? -2.314 9.094 1.899 1.00 95.88 205 ASP A N 1
ATOM 1601 C CA . ASP A 1 205 ? -2.038 9.796 0.650 1.00 95.88 205 ASP A CA 1
ATOM 1602 C C . ASP A 1 205 ? -0.663 9.363 0.111 1.00 95.88 205 ASP A C 1
ATOM 1604 O O . ASP A 1 205 ? 0.052 8.596 0.769 1.00 95.88 205 ASP A O 1
ATOM 1608 N N . TYR A 1 206 ? -0.312 9.818 -1.086 1.00 95.62 206 TYR A N 1
ATOM 1609 C CA . TYR A 1 206 ? 0.991 9.603 -1.704 1.00 95.62 206 TYR A CA 1
ATOM 1610 C C . TYR A 1 206 ? 1.761 10.915 -1.815 1.00 95.62 206 TYR A C 1
ATOM 1612 O O . TYR A 1 206 ? 1.165 11.965 -2.047 1.00 95.62 206 TYR A O 1
ATOM 1620 N N . VAL A 1 207 ? 3.079 10.824 -1.638 1.00 94.38 207 VAL A N 1
ATOM 1621 C CA . VAL A 1 207 ? 4.010 11.953 -1.715 1.00 94.38 207 VAL A CA 1
ATOM 1622 C C . VAL A 1 207 ? 5.073 11.645 -2.762 1.00 94.38 207 VAL A C 1
ATOM 1624 O O . VAL A 1 207 ? 5.720 10.593 -2.698 1.00 94.38 207 VAL A O 1
ATOM 1627 N N . PHE A 1 208 ? 5.225 12.538 -3.735 1.00 92.56 208 PHE A N 1
ATOM 1628 C CA . PHE A 1 208 ? 6.287 12.467 -4.744 1.00 92.56 208 PHE A CA 1
ATOM 1629 C C . PHE A 1 208 ? 7.627 12.946 -4.161 1.00 92.56 208 PHE A C 1
ATOM 1631 O O . PHE A 1 208 ? 7.663 13.550 -3.091 1.00 92.56 208 PHE A O 1
ATOM 1638 N N . GLN A 1 209 ? 8.758 12.639 -4.805 1.00 86.88 209 GLN A N 1
ATOM 1639 C CA . GLN A 1 209 ? 10.076 12.930 -4.209 1.00 86.88 209 GLN A CA 1
ATOM 1640 C C . GLN A 1 209 ? 10.409 14.429 -4.178 1.00 86.88 209 GLN A C 1
ATOM 1642 O O . GLN A 1 209 ? 11.199 14.868 -3.342 1.00 86.88 209 GLN A O 1
ATOM 1647 N N . ASP A 1 210 ? 9.832 15.197 -5.093 1.00 87.00 210 ASP A N 1
ATOM 1648 C CA . ASP A 1 210 ? 9.980 16.643 -5.239 1.00 87.00 210 ASP A CA 1
ATOM 1649 C C . ASP A 1 210 ? 8.829 17.440 -4.601 1.00 87.00 210 ASP A C 1
ATOM 1651 O O . ASP A 1 210 ? 8.921 18.664 -4.473 1.00 87.00 210 ASP A O 1
ATOM 1655 N N . GLU A 1 211 ? 7.783 16.748 -4.146 1.00 91.44 211 GLU A N 1
ATOM 1656 C CA . GLU A 1 211 ? 6.624 17.343 -3.493 1.00 91.44 211 GLU A CA 1
ATOM 1657 C C . GLU A 1 211 ? 6.927 17.735 -2.043 1.00 91.44 211 GLU A C 1
ATOM 1659 O O . GLU A 1 211 ? 7.522 16.984 -1.261 1.00 91.44 211 GLU A O 1
ATOM 1664 N N . LYS A 1 212 ? 6.478 18.929 -1.650 1.00 94.25 212 LYS A N 1
ATOM 1665 C CA . LYS A 1 212 ? 6.627 19.400 -0.271 1.00 94.25 212 LYS A CA 1
ATOM 1666 C C . LYS A 1 212 ? 5.496 18.887 0.605 1.00 94.25 212 LYS A C 1
ATOM 1668 O O . LYS A 1 212 ? 4.341 18.821 0.192 1.00 94.25 212 LYS A O 1
ATOM 1673 N N . ILE A 1 213 ? 5.791 18.619 1.876 1.00 94.56 213 ILE A N 1
ATOM 1674 C CA . ILE A 1 213 ? 4.781 18.094 2.802 1.00 94.56 213 ILE A CA 1
ATOM 1675 C C . ILE A 1 213 ? 3.604 19.061 3.008 1.00 94.56 213 ILE A C 1
ATOM 1677 O O . ILE A 1 213 ? 2.477 18.625 3.234 1.00 94.56 213 ILE A O 1
ATOM 1681 N N . GLU A 1 214 ? 3.823 20.371 2.877 1.00 96.06 214 GLU A N 1
ATOM 1682 C CA . GLU A 1 214 ? 2.759 21.372 2.956 1.00 96.06 214 GLU A CA 1
ATOM 1683 C C . GLU A 1 214 ? 1.736 21.239 1.819 1.00 96.06 214 GLU A C 1
ATOM 1685 O O . GLU A 1 214 ? 0.550 21.494 2.035 1.00 96.06 214 GLU A O 1
ATOM 1690 N N . GLU A 1 215 ? 2.170 20.811 0.630 1.00 96.62 215 GLU A N 1
ATOM 1691 C CA . GLU A 1 215 ? 1.303 20.577 -0.533 1.00 96.62 215 GLU A CA 1
ATOM 1692 C C . GLU A 1 215 ? 0.407 19.357 -0.287 1.00 96.62 215 GLU A C 1
ATOM 1694 O O . GLU A 1 215 ? -0.803 19.413 -0.515 1.00 96.62 215 GLU A O 1
ATOM 1699 N N . VAL A 1 216 ? 0.970 18.306 0.315 1.00 95.94 216 VAL A N 1
ATOM 1700 C CA . VAL A 1 216 ? 0.240 17.106 0.752 1.00 95.94 216 VAL A CA 1
ATOM 1701 C C . VAL A 1 216 ? -0.790 17.454 1.830 1.00 95.94 216 VAL A C 1
ATOM 1703 O O . VAL A 1 216 ? -1.951 17.060 1.743 1.00 95.94 216 VAL A O 1
ATOM 1706 N N . ILE A 1 217 ? -0.403 18.238 2.844 1.00 96.81 217 ILE A N 1
ATOM 1707 C CA . ILE A 1 217 ? -1.312 18.692 3.911 1.00 96.81 217 ILE A CA 1
ATOM 1708 C C . ILE A 1 217 ? -2.473 19.505 3.326 1.00 96.81 217 ILE A C 1
ATOM 1710 O O . ILE A 1 217 ? -3.629 19.318 3.721 1.00 96.81 217 ILE A O 1
ATOM 1714 N N . GLN A 1 218 ? -2.184 20.391 2.373 1.00 97.25 218 GLN A N 1
ATOM 1715 C CA . GLN A 1 218 ? -3.205 21.181 1.697 1.00 97.25 218 GLN A CA 1
ATOM 1716 C C . GLN A 1 218 ? -4.143 20.289 0.866 1.00 97.25 218 GLN A C 1
ATOM 1718 O O . GLN A 1 218 ? -5.360 20.443 0.973 1.00 97.25 218 GLN A O 1
ATOM 1723 N N . ARG A 1 219 ? -3.615 19.295 0.137 1.00 96.88 219 ARG A N 1
ATOM 1724 C CA . ARG A 1 219 ? -4.418 18.300 -0.595 1.00 96.88 219 ARG A CA 1
ATOM 1725 C C . ARG A 1 219 ? -5.319 17.485 0.334 1.00 96.88 219 ARG A C 1
ATOM 1727 O O . ARG A 1 219 ? -6.502 17.316 0.043 1.00 96.88 219 ARG A O 1
ATOM 1734 N N . ILE A 1 220 ? -4.809 17.027 1.478 1.00 96.56 220 ILE A N 1
ATOM 1735 C CA . ILE A 1 220 ? -5.599 16.311 2.493 1.00 96.56 220 ILE A CA 1
ATOM 1736 C C . ILE A 1 220 ? -6.767 17.176 2.975 1.00 96.56 220 ILE A C 1
ATOM 1738 O O . ILE A 1 220 ? -7.900 16.698 3.068 1.00 96.56 220 ILE A O 1
ATOM 1742 N N . LYS A 1 221 ? -6.511 18.459 3.246 1.00 96.12 221 LYS A N 1
ATOM 1743 C CA . LYS A 1 221 ? -7.551 19.407 3.647 1.00 96.12 221 LYS A CA 1
ATOM 1744 C C . LYS A 1 221 ? -8.593 19.606 2.547 1.00 96.12 221 LYS A C 1
ATOM 1746 O O . LYS A 1 221 ? -9.779 19.621 2.844 1.00 96.12 221 LYS A O 1
ATOM 1751 N N . GLU A 1 222 ? -8.180 19.746 1.295 1.00 97.31 222 GLU A N 1
ATOM 1752 C CA . GLU A 1 222 ? -9.100 19.961 0.172 1.00 97.31 222 GLU A CA 1
ATOM 1753 C C . GLU A 1 222 ? -9.972 18.739 -0.129 1.00 97.31 222 GLU A C 1
ATOM 1755 O O . GLU A 1 222 ? -11.161 18.888 -0.409 1.00 97.31 222 GLU A O 1
ATOM 1760 N N . LEU A 1 223 ? -9.401 17.534 -0.051 1.00 95.69 223 LEU A N 1
ATOM 1761 C CA . LEU A 1 223 ? -10.101 16.297 -0.397 1.00 95.69 223 LEU A CA 1
ATOM 1762 C C . LEU A 1 223 ? -10.948 15.738 0.750 1.00 95.69 223 LEU A C 1
ATOM 1764 O O . LEU A 1 223 ? -12.008 15.165 0.498 1.00 95.69 223 LEU A O 1
ATOM 1768 N N . LEU A 1 224 ? -10.478 15.859 1.996 1.00 94.62 224 LEU A N 1
ATOM 1769 C CA . LEU A 1 224 ? -11.102 15.220 3.161 1.00 94.62 224 LEU A CA 1
ATOM 1770 C C . LEU A 1 224 ? -11.705 16.212 4.164 1.00 94.62 224 LEU A C 1
ATOM 1772 O O . LEU A 1 224 ? -12.375 15.770 5.096 1.00 94.62 224 LEU A O 1
ATOM 1776 N N . ASP A 1 225 ? -11.470 17.519 4.006 1.00 94.62 225 ASP A N 1
ATOM 1777 C CA . ASP A 1 225 ? -11.819 18.563 4.988 1.00 94.62 225 ASP A CA 1
ATOM 1778 C C . ASP A 1 225 ? -11.241 18.278 6.389 1.00 94.62 225 ASP A C 1
ATOM 1780 O O . ASP A 1 225 ? -11.831 18.572 7.430 1.00 94.62 225 ASP A O 1
ATOM 1784 N N . VAL A 1 226 ? -10.054 17.660 6.420 1.00 93.69 226 VAL A N 1
ATOM 1785 C CA . VAL A 1 226 ? -9.329 17.331 7.651 1.00 93.69 226 VAL A CA 1
ATOM 1786 C C . VAL A 1 226 ? -8.170 18.300 7.840 1.00 93.69 226 VAL A C 1
ATOM 1788 O O . VAL A 1 226 ? -7.328 18.474 6.963 1.00 93.69 226 VAL A O 1
ATOM 1791 N N . LEU A 1 227 ? -8.100 18.907 9.025 1.00 93.75 227 LEU A N 1
ATOM 1792 C CA . LEU A 1 227 ? -6.973 19.739 9.434 1.00 93.75 227 LEU A CA 1
ATOM 1793 C C . LEU A 1 227 ? -5.905 18.862 10.092 1.00 93.75 227 LEU A C 1
ATOM 1795 O O . LEU A 1 227 ? -6.126 18.343 11.185 1.00 93.75 227 LEU A O 1
ATOM 1799 N N . VAL A 1 228 ? -4.758 18.729 9.430 1.00 94.75 228 VAL A N 1
ATOM 1800 C CA . VAL A 1 228 ? -3.573 18.025 9.936 1.00 94.75 228 VAL A CA 1
ATOM 1801 C C . VAL A 1 228 ? -2.344 18.927 9.876 1.00 94.75 228 VAL A C 1
ATOM 1803 O O . VAL A 1 228 ? -2.275 19.861 9.077 1.00 94.75 228 VAL A O 1
ATOM 1806 N N . THR A 1 229 ? -1.370 18.640 10.727 1.00 94.62 229 THR A N 1
ATOM 1807 C CA . THR A 1 229 ? -0.001 19.153 10.658 1.00 94.62 229 THR A CA 1
ATOM 1808 C C . THR A 1 229 ? 0.951 18.025 10.266 1.00 94.62 229 THR A C 1
ATOM 1810 O O . THR A 1 229 ? 0.578 16.855 10.300 1.00 94.62 229 THR A O 1
ATOM 1813 N N . GLU A 1 230 ? 2.201 18.351 9.936 1.00 94.25 230 GLU A N 1
ATOM 1814 C CA . GLU A 1 230 ? 3.229 17.342 9.635 1.00 94.25 230 GLU A CA 1
ATOM 1815 C C . GLU A 1 230 ? 3.372 16.299 10.759 1.00 94.25 230 GLU A C 1
ATOM 1817 O O . GLU A 1 230 ? 3.496 15.109 10.490 1.00 94.25 230 GLU A O 1
ATOM 1822 N N . ASN A 1 231 ? 3.256 16.721 12.023 1.00 93.75 231 ASN A N 1
ATOM 1823 C CA . ASN A 1 231 ? 3.359 15.828 13.183 1.00 93.75 231 ASN A CA 1
ATOM 1824 C C . ASN A 1 231 ? 2.182 14.847 13.317 1.00 93.75 231 ASN A C 1
ATOM 1826 O O . ASN A 1 231 ? 2.286 13.868 14.055 1.00 93.75 231 ASN A O 1
ATOM 1830 N N . ASP A 1 232 ? 1.064 15.118 12.642 1.00 93.31 232 ASP A N 1
ATOM 1831 C CA . ASP A 1 232 ? -0.108 14.239 12.626 1.00 93.31 232 ASP A CA 1
ATOM 1832 C C . ASP A 1 232 ? 0.002 13.156 11.537 1.00 93.31 232 ASP A C 1
ATOM 1834 O O . ASP A 1 232 ? -0.843 12.256 11.471 1.00 93.31 232 ASP A O 1
ATOM 1838 N N . LEU A 1 233 ? 1.034 13.236 10.687 1.00 94.75 233 LEU A N 1
ATOM 1839 C CA . LEU A 1 233 ? 1.300 12.300 9.606 1.00 94.75 233 LEU A CA 1
ATOM 1840 C C . LEU A 1 233 ? 2.411 11.315 9.983 1.00 94.75 233 LEU A C 1
ATOM 1842 O O . LEU A 1 233 ? 3.471 11.672 10.492 1.00 94.75 233 LEU A O 1
ATOM 1846 N N . ASP A 1 234 ? 2.192 10.042 9.675 1.00 94.25 234 ASP A N 1
ATOM 1847 C CA . ASP A 1 234 ? 3.232 9.026 9.717 1.00 94.25 234 ASP A CA 1
ATOM 1848 C C . ASP A 1 234 ? 3.978 8.979 8.383 1.00 94.25 234 ASP A C 1
ATOM 1850 O O . ASP A 1 234 ? 3.518 8.378 7.407 1.00 94.25 234 ASP A O 1
ATOM 1854 N N . LEU A 1 235 ? 5.161 9.590 8.399 1.00 91.94 235 LEU A N 1
ATOM 1855 C CA . LEU A 1 235 ? 6.127 9.635 7.299 1.00 91.94 235 LEU A CA 1
ATOM 1856 C C . LEU A 1 235 ? 7.200 8.535 7.403 1.00 91.94 235 LEU A C 1
ATOM 1858 O O . LEU A 1 235 ? 8.127 8.485 6.604 1.00 91.94 235 LEU A O 1
ATOM 1862 N N . THR A 1 236 ? 7.117 7.665 8.414 1.00 91.38 236 THR A N 1
ATOM 1863 C CA . THR A 1 236 ? 8.162 6.679 8.756 1.00 91.38 236 THR A CA 1
ATOM 1864 C C . THR A 1 236 ? 7.821 5.259 8.310 1.00 91.38 236 THR A C 1
ATOM 1866 O O . THR A 1 236 ? 8.672 4.362 8.293 1.00 91.38 236 THR A O 1
ATOM 1869 N N . SER A 1 237 ? 6.555 5.032 7.954 1.00 88.38 237 SER A N 1
ATOM 1870 C CA . SER A 1 237 ? 6.058 3.738 7.490 1.00 88.38 237 SER A CA 1
ATOM 1871 C C . SER A 1 237 ? 6.721 3.258 6.206 1.00 88.38 237 SER A C 1
ATOM 1873 O O . SER A 1 237 ? 6.822 2.048 5.990 1.00 88.38 237 SER A O 1
ATOM 1875 N N . GLU A 1 238 ? 7.184 4.169 5.365 1.00 89.69 238 GLU A N 1
ATOM 1876 C CA . GLU A 1 238 ? 7.925 3.891 4.141 1.00 89.69 238 GLU A CA 1
ATOM 1877 C C . GLU A 1 238 ? 9.110 4.857 4.070 1.00 89.69 238 GLU A C 1
ATOM 1879 O O . GLU A 1 238 ? 9.099 5.902 4.716 1.00 89.69 238 GLU A O 1
ATOM 1884 N N . LYS A 1 239 ? 10.171 4.475 3.356 1.00 85.50 239 LYS A N 1
ATOM 1885 C CA . LYS A 1 239 ? 11.333 5.342 3.150 1.00 85.50 239 LYS A CA 1
ATOM 1886 C C . LYS A 1 239 ? 11.548 5.541 1.665 1.00 85.50 239 LYS A C 1
ATOM 1888 O O . LYS A 1 239 ? 11.289 4.625 0.881 1.00 85.50 239 LYS A O 1
ATOM 1893 N N . VAL A 1 240 ? 12.094 6.701 1.322 1.00 84.81 240 VAL A N 1
ATOM 1894 C CA . VAL A 1 240 ? 12.680 6.885 0.006 1.00 84.81 240 VAL A CA 1
ATOM 1895 C C . VAL A 1 240 ? 13.865 5.940 -0.134 1.00 84.81 240 VAL A C 1
ATOM 1897 O O . VAL A 1 240 ? 14.581 5.561 0.798 1.00 84.81 240 VAL A O 1
ATOM 1900 N N . ALA A 1 241 ? 13.969 5.532 -1.363 1.00 81.62 241 ALA A N 1
ATOM 1901 C CA . ALA A 1 241 ? 14.965 4.733 -1.978 1.00 81.62 241 ALA A CA 1
ATOM 1902 C C . ALA A 1 241 ? 16.381 5.368 -1.837 1.00 81.62 241 ALA A C 1
ATOM 1904 O O . ALA A 1 241 ? 16.604 6.488 -2.276 1.00 81.62 241 ALA A O 1
ATOM 1905 N N . THR A 1 242 ? 17.339 4.704 -1.170 1.00 81.94 242 THR A N 1
ATOM 1906 C CA . THR A 1 242 ? 18.719 5.212 -0.944 1.00 81.94 242 THR A CA 1
ATOM 1907 C C . THR A 1 242 ? 19.777 4.439 -1.726 1.00 81.94 242 THR A C 1
ATOM 1909 O O . THR A 1 242 ? 19.871 3.258 -1.435 1.00 81.94 242 THR A O 1
ATOM 1912 N N . GLU A 1 243 ? 20.636 5.049 -2.559 1.00 75.81 243 GLU A N 1
ATOM 1913 C CA . GLU A 1 243 ? 21.736 4.465 -3.394 1.00 75.81 243 GLU A CA 1
ATOM 1914 C C . GLU A 1 243 ? 22.281 3.047 -3.048 1.00 75.81 243 GLU A C 1
ATOM 1916 O O . GLU A 1 243 ? 22.537 2.213 -3.922 1.00 75.81 243 GLU A O 1
ATOM 1921 N N . GLU A 1 244 ? 22.444 2.705 -1.771 1.00 76.00 244 GLU A N 1
ATOM 1922 C CA . GLU A 1 244 ? 22.756 1.344 -1.315 1.00 76.00 244 GLU A CA 1
ATOM 1923 C C . GLU A 1 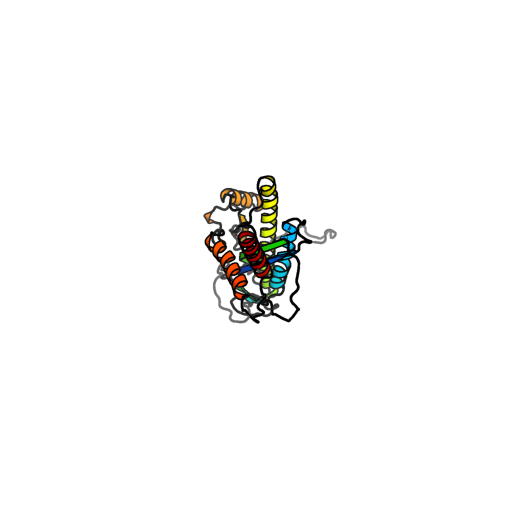244 ? 21.718 0.275 -1.721 1.00 76.00 244 GLU A C 1
ATOM 1925 O O . GLU A 1 244 ? 22.108 -0.818 -2.147 1.00 76.00 244 GLU A O 1
ATOM 1930 N N . ASP A 1 245 ? 20.403 0.537 -1.643 1.00 75.56 245 ASP A N 1
ATOM 1931 C CA . ASP A 1 245 ? 19.401 -0.466 -2.051 1.00 75.56 245 ASP A CA 1
ATOM 1932 C C . ASP A 1 245 ? 19.446 -0.751 -3.581 1.00 75.56 245 ASP A C 1
ATOM 1934 O O . ASP A 1 245 ? 19.016 -1.830 -4.009 1.00 75.56 245 ASP A O 1
ATOM 1938 N N . TRP A 1 246 ? 20.079 0.135 -4.370 1.00 70.31 246 TRP A N 1
ATOM 1939 C CA . TRP A 1 246 ? 20.272 0.119 -5.830 1.00 70.31 246 TRP A CA 1
ATOM 1940 C C . TRP A 1 246 ? 21.466 -0.750 -6.146 1.00 70.31 246 TRP A C 1
ATOM 1942 O O . TRP A 1 246 ? 21.366 -1.701 -6.920 1.00 70.31 246 TRP A O 1
ATOM 1952 N N . SER A 1 247 ? 22.573 -0.486 -5.454 1.00 70.00 247 SER A N 1
ATOM 1953 C CA . SER A 1 247 ? 23.779 -1.308 -5.509 1.00 70.00 247 SER A CA 1
ATOM 1954 C C . SER A 1 247 ? 23.458 -2.764 -5.157 1.00 70.00 247 SER A C 1
ATOM 1956 O O . SER A 1 247 ? 23.893 -3.692 -5.839 1.00 70.00 247 SER A O 1
ATOM 1958 N N . ASN A 1 248 ? 22.596 -2.983 -4.159 1.00 65.88 248 ASN A N 1
ATOM 1959 C CA . ASN A 1 248 ? 22.107 -4.313 -3.799 1.00 65.88 248 ASN A CA 1
ATOM 1960 C C . ASN A 1 248 ? 21.149 -4.919 -4.839 1.00 65.88 248 ASN A C 1
ATOM 1962 O O . ASN A 1 248 ? 21.087 -6.142 -4.970 1.00 65.88 248 ASN A O 1
ATOM 1966 N N . ALA A 1 249 ? 20.374 -4.111 -5.569 1.00 59.81 249 ALA A N 1
ATOM 1967 C CA . ALA A 1 249 ? 19.555 -4.598 -6.681 1.00 59.81 249 ALA A CA 1
ATOM 1968 C C . ALA A 1 249 ? 20.426 -5.049 -7.870 1.00 59.81 249 ALA A C 1
ATOM 1970 O O . ALA A 1 249 ? 20.167 -6.103 -8.448 1.00 59.81 249 ALA A O 1
ATOM 1971 N N . GLN A 1 250 ? 21.504 -4.317 -8.170 1.00 58.22 250 GLN A N 1
ATOM 1972 C CA . GLN A 1 250 ? 22.457 -4.649 -9.235 1.00 58.22 250 GLN A CA 1
ATOM 1973 C C . GLN A 1 250 ? 23.394 -5.815 -8.862 1.00 58.22 250 GLN A C 1
ATOM 1975 O O . GLN A 1 250 ? 23.699 -6.659 -9.704 1.00 58.22 250 GLN A O 1
ATOM 1980 N N . GLY A 1 251 ? 23.820 -5.930 -7.599 1.00 52.72 251 GLY A N 1
ATOM 1981 C CA . GLY A 1 251 ? 24.726 -6.992 -7.132 1.00 52.72 251 GLY A CA 1
ATOM 1982 C C . GLY A 1 251 ? 24.150 -8.411 -7.253 1.00 52.72 251 GLY A C 1
ATOM 1983 O O . GLY A 1 251 ? 24.880 -9.354 -7.567 1.00 52.72 251 GLY A O 1
ATOM 1984 N N . VAL A 1 252 ? 22.829 -8.565 -7.103 1.00 49.09 252 VAL A N 1
ATOM 1985 C CA . VAL A 1 252 ? 22.121 -9.835 -7.367 1.00 49.09 252 VAL A CA 1
ATOM 1986 C C . VAL A 1 252 ? 22.202 -10.214 -8.855 1.00 49.09 252 VAL A C 1
ATOM 1988 O O . VAL A 1 252 ? 22.311 -11.393 -9.192 1.00 49.09 252 VAL A O 1
ATOM 1991 N N . GLN A 1 253 ? 22.242 -9.229 -9.756 1.00 46.69 253 GLN A N 1
ATOM 1992 C CA . GLN A 1 253 ? 22.326 -9.436 -11.204 1.00 46.69 253 GLN A CA 1
ATOM 1993 C C . GLN A 1 253 ? 23.705 -9.945 -11.656 1.00 46.69 253 GLN A C 1
ATOM 1995 O O . GLN A 1 253 ? 23.787 -10.753 -12.583 1.00 46.69 253 GLN A O 1
ATOM 2000 N N . ALA A 1 254 ? 24.786 -9.547 -10.976 1.00 42.84 254 ALA A N 1
ATOM 2001 C CA . ALA A 1 254 ? 26.134 -10.046 -11.259 1.00 42.84 254 ALA A CA 1
ATOM 2002 C C . ALA A 1 254 ? 26.326 -11.515 -10.830 1.00 42.84 254 ALA A C 1
ATOM 2004 O O . ALA A 1 254 ? 27.012 -12.272 -11.516 1.00 42.84 254 ALA A O 1
ATOM 2005 N N . GLN A 1 255 ? 25.694 -11.951 -9.733 1.00 39.84 255 GLN A N 1
ATOM 2006 C CA . GLN A 1 255 ? 25.812 -13.334 -9.248 1.00 39.84 255 GLN A CA 1
ATOM 2007 C C . GLN A 1 255 ? 24.952 -14.338 -10.031 1.00 39.84 255 GLN A C 1
ATOM 2009 O O . GLN A 1 255 ? 25.377 -15.481 -10.218 1.00 39.84 255 GLN A O 1
ATOM 2014 N N . ILE A 1 256 ? 23.790 -13.925 -10.548 1.00 45.97 256 ILE A N 1
ATOM 2015 C CA . ILE A 1 256 ? 22.978 -14.769 -11.444 1.00 45.97 256 ILE A CA 1
ATOM 2016 C C . ILE A 1 256 ? 23.730 -15.006 -12.764 1.00 45.97 256 ILE A C 1
ATOM 2018 O O . ILE A 1 256 ? 23.873 -16.148 -13.185 1.00 45.97 256 ILE A O 1
ATOM 2022 N N . SER A 1 257 ? 24.333 -13.963 -13.345 1.00 42.16 257 SER A N 1
ATOM 2023 C CA . SER A 1 257 ? 25.156 -14.091 -14.559 1.00 42.16 257 SER A CA 1
ATOM 2024 C C . SER A 1 257 ? 26.452 -14.891 -14.339 1.00 42.16 257 SER A C 1
ATOM 2026 O O . SER A 1 257 ? 26.938 -15.546 -15.257 1.00 42.16 257 SER A O 1
ATOM 2028 N N . ALA A 1 258 ? 27.030 -14.865 -13.132 1.00 39.75 258 ALA A N 1
ATOM 2029 C CA . ALA A 1 258 ? 28.254 -15.609 -12.821 1.00 39.75 258 ALA A CA 1
ATOM 2030 C C . ALA A 1 258 ? 28.004 -17.100 -12.513 1.00 39.75 258 ALA A C 1
ATOM 2032 O O . ALA A 1 258 ? 28.864 -17.937 -12.794 1.00 39.75 258 ALA A O 1
ATOM 2033 N N . SER A 1 259 ? 26.838 -17.452 -11.960 1.00 39.00 259 SER A N 1
ATOM 2034 C CA . SER A 1 259 ? 26.516 -18.831 -11.549 1.00 39.00 259 SER A CA 1
ATOM 2035 C C . SER A 1 259 ? 26.061 -19.752 -12.691 1.00 39.00 259 SER A C 1
ATOM 2037 O O . SER A 1 259 ? 26.091 -20.970 -12.524 1.00 39.00 259 SER A O 1
ATOM 2039 N N . GLU A 1 260 ? 25.757 -19.216 -13.879 1.00 41.62 260 GLU A N 1
ATOM 2040 C CA . GLU A 1 260 ? 25.519 -20.015 -15.097 1.00 41.62 260 GLU A CA 1
ATOM 2041 C C . GLU A 1 260 ? 26.813 -20.502 -15.778 1.00 41.62 260 GLU A C 1
ATOM 2043 O O . GLU A 1 260 ? 26.772 -21.322 -16.694 1.00 41.62 260 GLU A O 1
ATOM 2048 N N . SER A 1 261 ? 27.990 -20.088 -15.297 1.00 39.00 261 SER A N 1
ATOM 2049 C CA . SER A 1 261 ? 29.280 -20.543 -15.830 1.00 39.00 261 SER A CA 1
ATOM 2050 C C . SER A 1 261 ? 29.843 -21.755 -15.073 1.00 39.00 261 SER A C 1
ATOM 2052 O O . SER A 1 261 ? 30.951 -21.733 -14.544 1.00 39.00 261 SER A O 1
ATOM 2054 N N . THR A 1 262 ? 29.096 -22.863 -15.041 1.00 31.88 262 THR A N 1
ATOM 2055 C CA . THR A 1 262 ? 29.715 -24.171 -14.757 1.00 31.88 262 THR A CA 1
ATOM 2056 C C . THR A 1 262 ? 30.153 -24.791 -16.090 1.00 31.88 262 THR A C 1
ATOM 2058 O O . THR A 1 262 ? 29.293 -25.113 -16.911 1.00 31.88 262 THR A O 1
ATOM 2061 N N . PRO A 1 263 ? 31.461 -24.965 -16.364 1.00 35.34 263 PRO A N 1
ATOM 2062 C CA . PRO A 1 263 ? 31.917 -25.491 -17.642 1.00 35.34 263 PRO A CA 1
ATOM 2063 C C . PRO A 1 263 ? 31.687 -27.004 -17.672 1.00 35.34 263 PRO A C 1
ATOM 2065 O O . PRO A 1 263 ? 32.374 -27.762 -16.988 1.00 35.34 263 PRO A O 1
ATOM 2068 N N . SER A 1 264 ? 30.738 -27.460 -18.487 1.00 36.06 264 SER A N 1
ATOM 2069 C CA . SER A 1 264 ? 30.663 -28.864 -18.893 1.00 36.06 264 SER A CA 1
ATOM 2070 C C . SER A 1 264 ? 31.121 -28.993 -20.346 1.00 36.06 264 SER A C 1
ATOM 2072 O O . SER A 1 264 ? 30.614 -28.311 -21.230 1.00 36.06 264 SER A O 1
ATOM 2074 N N . GLY A 1 265 ? 32.117 -29.856 -20.569 1.00 34.47 265 GLY A N 1
ATOM 2075 C CA . GLY A 1 265 ? 32.534 -30.330 -21.891 1.00 34.47 265 GLY A CA 1
ATOM 2076 C C . GLY A 1 265 ? 33.526 -29.438 -22.641 1.00 34.47 265 GLY A C 1
ATOM 2077 O O . GLY A 1 265 ? 33.145 -28.545 -23.386 1.00 34.47 265 GLY A O 1
ATOM 2078 N N . GLN A 1 266 ? 34.821 -29.748 -22.526 1.00 43.22 266 GLN A N 1
ATOM 2079 C CA . GLN A 1 266 ? 35.838 -29.256 -23.456 1.00 43.22 266 GLN A CA 1
ATOM 2080 C C . GLN A 1 266 ? 35.553 -29.775 -24.874 1.00 43.22 266 GLN A C 1
ATOM 2082 O O . GLN A 1 266 ? 35.829 -30.934 -25.177 1.00 43.22 266 GLN A O 1
ATOM 2087 N N . VAL A 1 267 ? 35.096 -28.900 -25.766 1.00 37.16 267 VAL A N 1
ATOM 2088 C CA . VAL A 1 267 ? 35.349 -29.037 -27.203 1.00 37.16 267 VAL A CA 1
ATOM 2089 C C . VAL A 1 267 ? 36.285 -27.897 -27.580 1.00 37.16 267 VAL A C 1
ATOM 2091 O O . VAL A 1 267 ? 35.921 -26.726 -27.544 1.00 37.16 267 VAL A O 1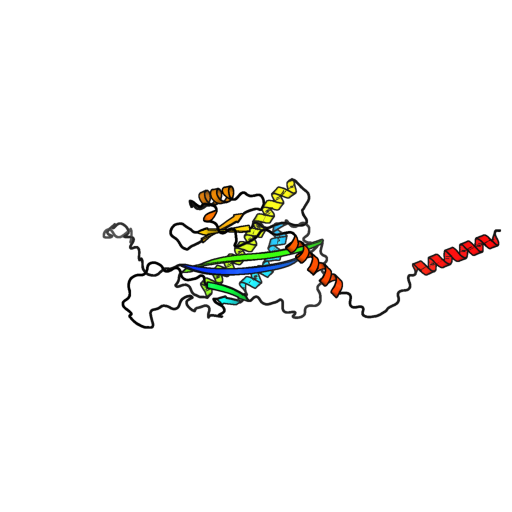
ATOM 2094 N N . ARG A 1 268 ? 37.547 -28.246 -27.853 1.00 36.62 268 ARG A N 1
ATOM 2095 C CA . ARG A 1 268 ? 38.552 -27.316 -28.378 1.00 36.62 268 ARG A CA 1
ATOM 2096 C C . ARG A 1 268 ? 38.147 -26.921 -29.796 1.00 36.62 268 ARG A C 1
ATOM 2098 O O . ARG A 1 268 ? 38.499 -27.609 -30.750 1.00 36.62 268 ARG A O 1
ATOM 2105 N N . GLU A 1 269 ? 37.447 -25.805 -29.930 1.00 39.53 269 GLU A N 1
ATOM 2106 C CA . GLU A 1 269 ? 37.365 -25.103 -31.205 1.00 39.53 269 GLU A CA 1
ATOM 2107 C C . GLU A 1 269 ? 38.720 -24.440 -31.473 1.00 39.53 269 GLU A C 1
ATOM 2109 O O . GLU A 1 269 ? 39.184 -23.576 -30.727 1.00 39.53 269 GLU A O 1
ATOM 2114 N N . ILE A 1 270 ? 39.406 -24.909 -32.513 1.00 51.91 270 ILE A N 1
ATOM 2115 C CA . ILE A 1 270 ? 40.633 -24.286 -33.004 1.00 51.91 270 ILE A CA 1
ATOM 2116 C C . ILE A 1 270 ? 40.205 -23.037 -33.786 1.00 51.91 270 ILE A C 1
ATOM 2118 O O . ILE A 1 270 ? 39.462 -23.177 -34.759 1.00 51.91 270 ILE A O 1
ATOM 2122 N N . PRO A 1 271 ? 40.659 -21.823 -33.424 1.00 46.53 271 PRO A N 1
ATOM 2123 C CA . PRO A 1 271 ? 40.286 -20.625 -34.158 1.00 46.53 271 PRO A CA 1
ATOM 2124 C C . PRO A 1 271 ? 40.922 -20.671 -35.552 1.00 46.53 271 PRO A C 1
ATOM 2126 O O . PRO A 1 271 ? 42.127 -20.472 -35.716 1.00 46.53 271 PRO A O 1
ATOM 2129 N N . ILE A 1 272 ? 40.091 -20.909 -36.568 1.00 47.06 272 ILE A N 1
ATOM 2130 C CA . ILE A 1 272 ? 40.461 -20.964 -37.994 1.00 47.06 272 ILE A CA 1
ATOM 2131 C C . ILE A 1 272 ? 41.209 -19.681 -38.431 1.00 47.06 272 ILE A C 1
ATOM 2133 O O . ILE A 1 272 ? 42.074 -19.725 -39.307 1.00 47.06 272 ILE A O 1
ATOM 2137 N N . GLY A 1 273 ? 40.973 -18.553 -37.750 1.00 48.28 273 GLY A N 1
ATOM 2138 C CA . GLY A 1 273 ? 41.679 -17.287 -37.977 1.00 48.28 273 GLY A CA 1
ATOM 2139 C C . GLY A 1 273 ? 43.177 -17.300 -37.633 1.00 48.28 273 GLY A C 1
ATOM 2140 O O . GLY A 1 273 ? 43.953 -16.614 -38.295 1.00 48.28 273 GLY A O 1
ATOM 2141 N N . ALA A 1 274 ? 43.620 -18.110 -36.665 1.00 51.66 274 ALA A N 1
ATOM 2142 C CA . ALA A 1 274 ? 45.037 -18.179 -36.288 1.00 51.66 274 ALA A CA 1
ATOM 2143 C C . ALA A 1 274 ? 45.881 -18.955 -37.318 1.00 51.66 274 ALA A C 1
ATOM 2145 O O . ALA A 1 274 ? 47.047 -18.630 -37.543 1.00 51.66 274 ALA A O 1
ATOM 2146 N N . ILE A 1 275 ? 45.280 -19.945 -37.988 1.00 53.75 275 ILE A N 1
ATOM 2147 C CA . ILE A 1 275 ? 45.948 -20.766 -39.011 1.00 53.75 275 ILE A CA 1
ATOM 2148 C C . ILE A 1 275 ? 46.136 -19.965 -40.307 1.00 53.75 275 ILE A C 1
ATOM 2150 O O . ILE A 1 275 ? 47.211 -20.004 -40.906 1.00 53.75 275 ILE A O 1
ATOM 2154 N N . LEU A 1 276 ? 45.127 -19.183 -40.710 1.00 52.88 276 LEU A N 1
ATOM 2155 C CA . LEU A 1 276 ? 45.217 -18.322 -41.894 1.00 52.88 276 LEU A CA 1
ATOM 2156 C C . LEU A 1 276 ? 46.250 -17.198 -41.713 1.00 52.88 276 LEU A C 1
ATOM 2158 O O . LEU A 1 276 ? 47.024 -16.932 -42.630 1.00 52.88 276 LEU A O 1
ATOM 2162 N N . GLY A 1 277 ? 46.329 -16.595 -40.521 1.00 51.91 277 GLY A N 1
ATOM 2163 C CA . GLY A 1 277 ? 47.323 -15.558 -40.221 1.00 51.91 277 GLY A CA 1
ATOM 2164 C C . GLY A 1 277 ? 48.769 -16.063 -40.286 1.00 51.91 277 GLY A C 1
ATOM 2165 O O . GLY A 1 277 ? 49.628 -15.405 -40.872 1.00 51.91 277 GLY A O 1
ATOM 2166 N N . ALA A 1 278 ? 49.038 -17.262 -39.755 1.00 59.16 278 ALA A N 1
ATOM 2167 C CA . ALA A 1 278 ? 50.370 -17.866 -39.802 1.00 59.16 278 ALA A CA 1
ATOM 2168 C C . ALA A 1 278 ? 50.796 -18.246 -41.233 1.00 59.16 278 ALA A C 1
ATOM 2170 O O . ALA A 1 278 ? 51.956 -18.052 -41.600 1.00 59.16 278 ALA A O 1
ATOM 2171 N N . ALA A 1 279 ? 49.865 -18.728 -42.064 1.00 59.53 279 ALA A N 1
ATOM 2172 C CA . ALA A 1 279 ? 50.150 -19.087 -43.454 1.00 59.53 279 ALA A CA 1
ATOM 2173 C C . ALA A 1 279 ? 50.538 -17.868 -44.312 1.00 59.53 279 ALA A C 1
ATOM 2175 O O . ALA A 1 279 ? 51.483 -17.949 -45.095 1.00 59.53 279 ALA A O 1
ATOM 2176 N N . VAL A 1 280 ? 49.867 -16.723 -44.128 1.00 65.69 280 VAL A N 1
ATOM 2177 C CA . VAL A 1 280 ? 50.191 -15.474 -44.845 1.00 65.69 280 VAL A CA 1
ATOM 2178 C C . VAL A 1 280 ? 51.568 -14.941 -44.440 1.00 65.69 280 VAL A C 1
ATOM 2180 O O . VAL A 1 280 ? 52.349 -14.525 -45.296 1.00 65.69 280 VAL A O 1
ATOM 2183 N N . LEU A 1 281 ? 51.903 -15.013 -43.150 1.00 65.06 281 LEU A N 1
ATOM 2184 C CA . LEU A 1 281 ? 53.202 -14.577 -42.637 1.00 65.06 281 LEU A CA 1
ATOM 2185 C C . LEU A 1 281 ? 54.345 -15.436 -43.196 1.00 65.06 281 LEU A C 1
ATOM 2187 O O . LEU A 1 281 ? 55.327 -14.897 -43.703 1.00 65.06 281 LEU A O 1
ATOM 2191 N N . ILE A 1 282 ? 54.191 -16.761 -43.207 1.00 70.00 282 ILE A N 1
ATOM 2192 C CA . ILE A 1 282 ? 55.196 -17.669 -43.779 1.00 70.00 282 ILE A CA 1
ATOM 2193 C C . ILE A 1 282 ? 55.359 -17.421 -45.286 1.00 70.00 282 ILE A C 1
ATOM 2195 O O . ILE A 1 282 ? 56.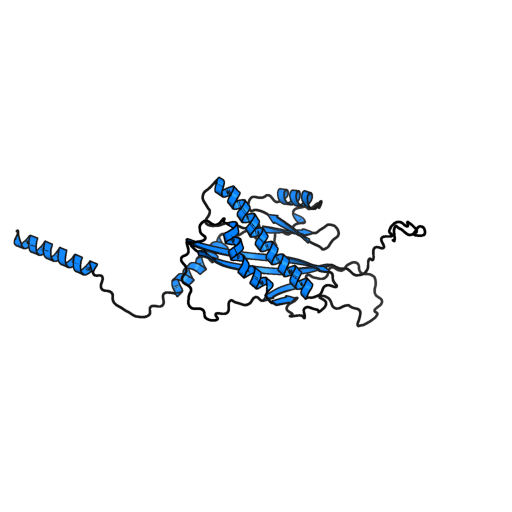488 -17.342 -45.768 1.00 70.00 282 ILE A O 1
ATOM 2199 N N . LEU A 1 283 ? 54.261 -17.223 -46.027 1.00 70.00 283 LEU A N 1
ATOM 2200 C CA . LEU A 1 283 ? 54.323 -16.939 -47.463 1.00 70.00 283 LEU A CA 1
ATOM 2201 C C . LEU A 1 283 ? 55.045 -15.611 -47.755 1.00 70.00 283 LEU A C 1
ATOM 2203 O O . LEU A 1 283 ? 55.848 -15.546 -48.683 1.00 70.00 283 LEU A O 1
ATOM 2207 N N . SER A 1 284 ? 54.813 -14.574 -46.942 1.00 66.69 284 SER A N 1
ATOM 2208 C CA . SER A 1 284 ? 55.497 -13.281 -47.089 1.00 66.69 284 SER A CA 1
ATOM 2209 C C . SER A 1 284 ? 57.001 -13.364 -46.814 1.00 66.69 284 SER A C 1
ATOM 2211 O O . SER A 1 284 ? 57.788 -12.758 -47.538 1.00 66.69 284 SER A O 1
ATOM 2213 N N . VAL A 1 285 ? 57.415 -14.164 -45.827 1.00 73.38 285 VAL A N 1
ATOM 2214 C CA . VAL A 1 285 ? 58.833 -14.357 -45.497 1.00 73.38 285 VAL A CA 1
ATOM 2215 C C . VAL A 1 285 ? 59.531 -15.156 -46.596 1.00 73.38 285 VAL A C 1
ATOM 2217 O O . VAL A 1 285 ? 60.615 -14.781 -47.031 1.00 73.38 285 VAL A O 1
ATOM 2220 N N . VAL A 1 286 ? 58.897 -16.211 -47.116 1.00 73.81 286 VAL A N 1
ATOM 2221 C CA . VAL A 1 286 ? 59.458 -16.999 -48.226 1.00 73.81 286 VAL A CA 1
ATOM 2222 C C . VAL A 1 286 ? 59.575 -16.157 -49.498 1.00 73.81 286 VAL A C 1
ATOM 2224 O O . VAL A 1 286 ? 60.617 -16.190 -50.146 1.00 73.81 286 VAL A O 1
ATOM 2227 N N . LEU A 1 287 ? 58.559 -15.358 -49.838 1.00 68.75 287 LEU A N 1
ATOM 2228 C CA . LEU A 1 287 ? 58.630 -14.472 -51.004 1.00 68.75 287 LEU A CA 1
ATOM 2229 C C . LEU A 1 287 ? 59.729 -13.410 -50.858 1.00 68.75 287 LEU A C 1
ATOM 2231 O O . LEU A 1 287 ? 60.430 -13.137 -51.831 1.00 68.75 287 LEU A O 1
ATOM 2235 N N . TYR A 1 288 ? 59.935 -12.868 -49.655 1.00 73.88 288 TYR A N 1
ATOM 2236 C CA . TYR A 1 288 ? 61.004 -11.904 -49.378 1.00 73.88 288 TYR A CA 1
ATOM 2237 C C . TYR A 1 288 ? 62.405 -12.496 -49.609 1.00 73.88 288 TYR A C 1
ATOM 2239 O O . TYR A 1 288 ? 63.249 -11.852 -50.230 1.00 73.88 288 TYR A O 1
ATOM 2247 N N . PHE A 1 289 ? 62.635 -13.744 -49.186 1.00 67.94 289 PHE A N 1
ATOM 2248 C CA . PHE A 1 289 ? 63.922 -14.428 -49.366 1.00 67.94 289 PHE A CA 1
ATOM 2249 C C . PHE A 1 289 ? 64.157 -14.981 -50.779 1.00 67.94 289 PHE A C 1
ATOM 2251 O O . PHE A 1 289 ? 65.295 -15.271 -51.125 1.00 67.94 289 PHE A O 1
ATOM 2258 N N . VAL A 1 290 ? 63.111 -15.145 -51.594 1.00 66.88 290 VAL A N 1
ATOM 2259 C CA . VAL A 1 290 ? 63.231 -15.594 -52.996 1.00 66.88 290 VAL A CA 1
ATOM 2260 C C . VAL A 1 290 ? 63.402 -14.414 -53.966 1.00 66.88 290 VAL A C 1
ATOM 2262 O O . VAL A 1 290 ? 63.839 -14.611 -55.097 1.00 66.88 290 VAL A O 1
ATOM 2265 N N . THR A 1 291 ? 63.068 -13.189 -53.542 1.00 59.94 291 THR A N 1
ATOM 2266 C CA . THR A 1 291 ? 63.157 -11.969 -54.373 1.00 59.94 291 THR A CA 1
ATOM 2267 C C . THR A 1 291 ? 64.289 -11.008 -53.983 1.00 59.94 291 THR A C 1
ATOM 2269 O O . THR A 1 291 ? 64.452 -9.986 -54.650 1.00 59.94 291 THR A O 1
ATOM 2272 N N . SER A 1 292 ? 65.086 -11.348 -52.961 1.00 47.25 292 SER A N 1
ATOM 2273 C CA . SER A 1 292 ? 66.349 -10.681 -52.581 1.00 47.25 292 SER A CA 1
ATOM 2274 C C . SER A 1 292 ? 67.548 -11.557 -52.932 1.00 47.25 292 SER A C 1
ATOM 2276 O O . SER A 1 292 ? 68.594 -10.989 -53.312 1.00 47.25 292 SER A O 1
#

Foldseek 3Di:
DPPPDPPDPPDDPPPDPPQDDWAKAKAKEKAWDKFKAFAFPVCPPPQQLVRVVVRCVVVLVQQVPWQKDKQNDRDDQQAQPAPDPPPDDDDDDDDDHRDHDDHIYMDTGGDDPPPPDDPDDDGHGPDMDIDTFMDIFIFIDINRHGNNVVSVRRSCRVSVVSSVQSVVQSVVCVVCVVPDDDDPDDWTWDKKWADDPPGPDIDIDTHDPPRDVVVVQVVCCVPPVDHDDPVRMDPPSGDTDDPVVVVVVVVVVVVVVVVVPPDDDDDDDDPPVVVVVVVVVVVVVVVVVVVD

Organism: Magallana gigas (NCBI:txid29159)

Radius of gyration: 30.95 Å; chains: 1; bounding box: 119×52×92 Å

Secondary structure (DSSP, 8-state):
--TT-TT------------SS--EEEEEEEEEEEEEEEEEGGGTTS-HHHHHHHHHHHHHHHHHHSEEEETTB---TTSBSS--TTSS------------PPPEEEEEEPPP------------EEEEEEEEEEEEEEEEEETT-BHHHHHHHHHHHHHHHHHHHHHHHHHHHHHHHTTS---S--PPPEEEEEEPTTSSPEEEEEE-SS--HHHHHHHHHHHH-----GGGEE-SSS----THHHHHHHHHHHHHHHHT-----------HHHHHHHHHHHHHHHHHHHH-

pLDDT: mean 77.96, std 19.34, range [31.88, 98.38]

InterPro domains:
  IPR029454 ODR-4-like [PF14778] (1-234)
  IPR029454 ODR-4-like [PTHR33966] (2-290)

Sequence (292 aa):
VDVADPKSDMRPAEWKSQSSGETWIKLQSRVSVNIHINIPQKNQDQMFFKRIQGAILPYCQRIQDGIVMIDNKLRGGQELLVPSQYDGKKGKGKEKGAVMKEPMNVKFLTQLESSISTAPVIEDCSSRMIIKGCVSCRAFVNSRSTVDEATRAIKADFIRSLISRCELLSEDIDVIEEETSIKELYDTPIRVFGCLPSSTIEFCDYVFQDEKIEEVIQRIKELLDVLVTENDLDLTSEKVATEEDWSNAQGVQAQISASESTPSGQVREIPIGAILGAAVLILSVVLYFVTS